Protein AF-A0A816ZRY4-F1 (afdb_monomer_lite)

Structure (mmCIF, N/CA/C/O backbone):
data_AF-A0A816ZRY4-F1
#
_entry.id   AF-A0A816ZRY4-F1
#
loop_
_atom_site.group_PDB
_atom_site.id
_atom_site.type_symbol
_atom_site.label_atom_id
_atom_site.label_alt_id
_atom_site.label_comp_id
_atom_site.label_asym_id
_atom_site.label_entity_id
_atom_site.label_seq_id
_atom_site.pdbx_PDB_ins_code
_atom_site.Cartn_x
_atom_site.Cartn_y
_atom_site.Cartn_z
_atom_site.occupancy
_atom_site.B_iso_or_equiv
_atom_site.auth_seq_id
_atom_site.auth_comp_id
_atom_site.auth_asym_id
_atom_site.auth_atom_id
_atom_site.pdbx_PDB_model_num
ATOM 1 N N . MET A 1 1 ? -6.233 13.880 -8.949 1.00 58.44 1 MET A N 1
ATOM 2 C CA . MET A 1 1 ? -5.354 12.889 -8.307 1.00 58.44 1 MET A CA 1
ATOM 3 C C . MET A 1 1 ? -6.152 11.613 -8.120 1.00 58.44 1 MET A C 1
ATOM 5 O O . MET A 1 1 ? -7.234 11.702 -7.554 1.00 58.44 1 MET A O 1
ATOM 9 N N . ASP A 1 2 ? -5.683 10.466 -8.611 1.00 75.19 2 ASP A N 1
ATOM 10 C CA . ASP A 1 2 ? -6.468 9.225 -8.542 1.00 75.19 2 ASP A CA 1
ATOM 11 C C . ASP A 1 2 ? -6.464 8.662 -7.119 1.00 75.19 2 ASP A C 1
ATOM 13 O O . ASP A 1 2 ? -5.553 7.949 -6.696 1.00 75.19 2 ASP A O 1
ATOM 17 N N . LEU A 1 3 ? -7.484 9.026 -6.346 1.00 80.38 3 LEU A N 1
ATOM 18 C CA . LEU A 1 3 ? -7.667 8.577 -4.964 1.00 80.38 3 LEU A CA 1
ATOM 19 C C . LEU A 1 3 ? -8.170 7.129 -4.888 1.00 80.38 3 LEU A C 1
ATOM 21 O O . LEU A 1 3 ? -7.909 6.442 -3.904 1.00 80.38 3 LEU A O 1
ATOM 25 N N . GLY A 1 4 ? -8.847 6.646 -5.937 1.00 87.00 4 GLY A N 1
ATOM 26 C CA . GLY A 1 4 ? -9.476 5.321 -5.958 1.00 87.00 4 GLY A CA 1
ATOM 27 C C . GLY A 1 4 ? -8.498 4.180 -5.674 1.00 87.00 4 GLY A C 1
ATOM 28 O O . GLY A 1 4 ? -8.803 3.287 -4.894 1.00 87.00 4 GLY A O 1
ATOM 29 N N . VAL A 1 5 ? -7.286 4.248 -6.228 1.00 89.50 5 VAL A N 1
ATOM 30 C CA . VAL A 1 5 ? -6.228 3.248 -6.003 1.00 89.50 5 VAL A CA 1
ATOM 31 C C . VAL A 1 5 ? -5.837 3.170 -4.521 1.00 89.50 5 VAL A C 1
ATOM 33 O O . VAL A 1 5 ? -5.714 2.077 -3.967 1.00 89.50 5 VAL A O 1
ATOM 36 N N . GLY A 1 6 ? -5.677 4.322 -3.865 1.00 92.06 6 GLY A N 1
ATOM 37 C CA . GLY A 1 6 ? -5.378 4.390 -2.436 1.00 92.06 6 GLY A CA 1
ATOM 38 C C . GLY A 1 6 ? -6.530 3.876 -1.572 1.00 92.06 6 GLY A C 1
ATOM 39 O O . GLY A 1 6 ? -6.299 3.129 -0.624 1.00 92.06 6 GLY A O 1
ATOM 40 N N . LEU A 1 7 ? -7.777 4.182 -1.943 1.00 93.50 7 LEU A N 1
ATOM 41 C CA . LEU A 1 7 ? -8.964 3.648 -1.266 1.00 93.50 7 LEU A CA 1
ATOM 42 C C . LEU A 1 7 ? -9.067 2.123 -1.400 1.00 93.50 7 LEU A C 1
ATOM 44 O O . LEU A 1 7 ? -9.386 1.453 -0.419 1.00 93.50 7 LEU A O 1
ATOM 48 N N . PHE A 1 8 ? -8.725 1.551 -2.560 1.00 94.06 8 PHE A N 1
ATOM 49 C CA . PHE A 1 8 ? -8.636 0.098 -2.707 1.00 94.06 8 PHE A CA 1
ATOM 50 C C . PHE A 1 8 ? -7.586 -0.505 -1.766 1.00 94.06 8 PHE A C 1
ATOM 52 O O . PHE A 1 8 ? -7.875 -1.503 -1.108 1.00 94.06 8 PHE A O 1
ATOM 59 N N . ALA A 1 9 ? -6.406 0.110 -1.636 1.00 95.62 9 ALA A N 1
ATOM 60 C CA . ALA A 1 9 ? -5.376 -0.342 -0.698 1.00 95.62 9 ALA A CA 1
ATOM 61 C C . ALA A 1 9 ? -5.861 -0.321 0.766 1.00 95.62 9 ALA A C 1
ATOM 63 O O . ALA A 1 9 ? -5.692 -1.311 1.482 1.00 95.62 9 ALA A O 1
ATOM 64 N N . ILE A 1 10 ? -6.533 0.760 1.184 1.00 96.00 10 ILE A N 1
ATOM 65 C CA . ILE A 1 10 ? -7.150 0.874 2.516 1.00 96.00 10 ILE A CA 1
ATOM 66 C C . ILE A 1 10 ? -8.228 -0.201 2.703 1.00 96.00 10 ILE A C 1
ATOM 68 O O . ILE A 1 10 ? -8.217 -0.905 3.710 1.00 96.00 10 ILE A O 1
ATOM 72 N N . SER A 1 11 ? -9.132 -0.378 1.735 1.00 94.38 11 SER A N 1
ATOM 73 C CA . SER A 1 11 ? -10.200 -1.386 1.813 1.00 94.38 11 SER A CA 1
ATOM 74 C C . SER A 1 11 ? -9.644 -2.810 1.926 1.00 94.38 11 SER A C 1
ATOM 76 O O . SER A 1 11 ? -10.137 -3.611 2.720 1.00 94.38 11 SER A O 1
ATOM 78 N N . HIS A 1 12 ? -8.553 -3.102 1.211 1.00 94.69 12 HIS A N 1
ATOM 79 C CA . HIS A 1 12 ? -7.860 -4.382 1.283 1.00 94.69 12 HIS A CA 1
ATOM 80 C C . HIS A 1 12 ? -7.283 -4.613 2.689 1.00 94.69 12 HIS A C 1
ATOM 82 O O . HIS A 1 12 ? -7.446 -5.696 3.249 1.00 94.69 12 HIS A O 1
ATOM 88 N N . GLY A 1 13 ? -6.679 -3.590 3.301 1.00 94.19 13 GLY A N 1
ATOM 89 C CA . GLY A 1 13 ? -6.240 -3.647 4.698 1.00 94.19 13 GLY A CA 1
ATOM 90 C C . GLY A 1 13 ? -7.395 -3.821 5.684 1.00 94.19 13 GLY A C 1
ATOM 91 O O . GLY A 1 13 ? -7.311 -4.635 6.599 1.00 94.19 13 GLY A O 1
ATOM 92 N N . MET A 1 14 ? -8.503 -3.117 5.471 1.00 93.75 14 MET A N 1
ATOM 93 C CA . MET A 1 14 ? -9.665 -3.119 6.362 1.00 93.75 14 MET A CA 1
ATOM 94 C C . MET A 1 14 ? -10.371 -4.478 6.429 1.00 93.75 14 MET A C 1
ATOM 96 O O . MET A 1 14 ? -10.794 -4.898 7.502 1.00 93.75 14 MET A O 1
ATOM 100 N N . VAL A 1 15 ? -10.467 -5.185 5.300 1.00 91.75 15 VAL A N 1
ATOM 101 C CA . VAL A 1 15 ? -11.122 -6.507 5.205 1.00 91.75 15 VAL A CA 1
ATOM 102 C C . VAL A 1 15 ? -10.136 -7.661 5.456 1.00 91.75 15 VAL A C 1
ATOM 104 O O . VAL A 1 15 ? -10.514 -8.839 5.458 1.00 91.75 15 VAL A O 1
ATOM 107 N N . SER A 1 16 ? -8.864 -7.343 5.702 1.00 91.75 16 SER A N 1
ATOM 108 C CA . SER A 1 16 ? -7.844 -8.344 5.983 1.00 91.75 16 SER A CA 1
ATOM 109 C C . SER A 1 16 ? -8.148 -9.135 7.264 1.00 91.75 16 SER A C 1
ATOM 111 O O . SER A 1 16 ? -8.739 -8.674 8.241 1.00 91.75 16 SER A O 1
ATOM 113 N N . SER A 1 17 ? -7.705 -10.378 7.267 1.00 89.38 17 SER A N 1
ATOM 114 C CA . SER A 1 17 ? -7.540 -11.247 8.438 1.00 89.38 17 SER A CA 1
ATOM 115 C C . SER A 1 17 ? -6.850 -10.566 9.624 1.00 89.38 17 SER A C 1
ATOM 117 O O . SER A 1 17 ? -7.248 -10.776 10.768 1.00 89.38 17 SER A O 1
ATOM 119 N N . GLU A 1 18 ? -5.860 -9.720 9.360 1.00 90.25 18 GLU A N 1
ATOM 120 C CA . GLU A 1 18 ? -5.080 -8.983 10.349 1.00 90.25 18 GLU A CA 1
ATOM 121 C C . GLU A 1 18 ? -5.899 -7.887 11.036 1.00 90.25 18 GLU A C 1
ATOM 123 O O . GLU A 1 18 ? -5.655 -7.579 12.210 1.00 90.25 18 GLU A O 1
ATOM 128 N N . ALA A 1 19 ? -6.885 -7.325 10.330 1.00 88.94 19 ALA A N 1
ATOM 129 C CA . ALA A 1 19 ? -7.866 -6.410 10.904 1.00 88.94 19 ALA A CA 1
ATOM 130 C C . ALA A 1 19 ? -8.835 -7.137 11.848 1.00 88.94 19 ALA A C 1
ATOM 132 O O . ALA A 1 19 ? -9.231 -6.583 12.866 1.00 88.94 19 ALA A O 1
ATOM 133 N N . ARG A 1 20 ? -9.135 -8.411 11.564 1.00 88.69 20 ARG A N 1
ATOM 134 C CA . ARG A 1 20 ? -9.935 -9.304 12.425 1.00 88.69 20 ARG A CA 1
ATOM 135 C C . ARG A 1 20 ? -9.139 -9.954 13.563 1.00 88.69 20 ARG A C 1
ATOM 137 O O . ARG A 1 20 ? -9.661 -10.838 14.235 1.00 88.69 20 ARG A O 1
ATOM 144 N N . ASN A 1 21 ? -7.862 -9.598 13.736 1.00 84.81 21 ASN A N 1
ATOM 145 C CA . ASN A 1 21 ? -6.931 -10.260 14.660 1.00 84.81 21 ASN A CA 1
ATOM 146 C C . ASN A 1 21 ? -6.855 -11.795 14.483 1.00 84.81 21 ASN A C 1
ATOM 148 O O . ASN A 1 21 ? -6.486 -12.521 15.408 1.00 84.81 21 ASN A O 1
ATOM 152 N N . LYS A 1 22 ? -7.160 -12.300 13.281 1.00 85.75 22 LYS A N 1
ATOM 153 C CA . LYS A 1 22 ? -7.062 -13.721 12.950 1.00 85.75 22 LYS A CA 1
ATOM 154 C C . LYS A 1 22 ? -5.618 -14.048 12.582 1.00 85.75 22 LYS A C 1
ATOM 156 O O . LYS A 1 22 ? -5.055 -13.448 11.668 1.00 85.75 22 LYS A O 1
ATOM 161 N N . GLN A 1 23 ? -5.026 -15.020 13.271 1.00 80.62 23 GLN A N 1
ATOM 162 C CA . GLN A 1 23 ? -3.736 -15.568 12.864 1.00 80.62 23 GLN A CA 1
ATOM 163 C C . GLN A 1 23 ? -3.924 -16.435 11.622 1.00 80.62 23 GLN A C 1
ATOM 165 O O . GLN A 1 23 ? -4.810 -17.287 11.583 1.00 80.62 23 GLN A O 1
ATOM 170 N N . ILE A 1 24 ? -3.088 -16.202 10.618 1.00 83.75 24 ILE A N 1
ATOM 171 C CA . ILE A 1 24 ? -3.122 -16.922 9.351 1.00 83.75 24 ILE A CA 1
ATOM 172 C C . ILE A 1 24 ? -1.795 -17.638 9.148 1.00 83.75 24 ILE A C 1
ATOM 174 O O . ILE A 1 24 ? -0.725 -17.080 9.418 1.00 83.75 24 ILE A O 1
ATOM 178 N N . ASN A 1 25 ? -1.859 -18.836 8.578 1.00 84.94 25 ASN A N 1
ATOM 179 C CA . ASN A 1 25 ? -0.677 -19.537 8.107 1.00 84.94 25 ASN A CA 1
ATOM 180 C C . ASN A 1 25 ? -0.146 -18.943 6.795 1.00 84.94 25 ASN A C 1
ATOM 182 O O . ASN A 1 25 ? -0.879 -18.360 5.998 1.00 84.94 25 ASN A O 1
ATOM 186 N N . VAL A 1 26 ? 1.139 -19.181 6.518 1.00 83.50 26 VAL A N 1
ATOM 187 C CA . VAL A 1 26 ? 1.800 -18.730 5.276 1.00 83.50 26 VAL A CA 1
ATOM 188 C C . VAL A 1 26 ? 1.108 -19.290 4.026 1.00 83.50 26 VAL A C 1
ATOM 190 O O . VAL A 1 26 ? 1.021 -18.605 3.012 1.00 83.50 26 VAL A O 1
ATOM 193 N N . LYS A 1 27 ? 0.565 -20.514 4.103 1.00 85.50 27 LYS A N 1
ATOM 194 C CA . LYS A 1 27 ? -0.186 -21.139 3.001 1.00 85.50 27 LYS A CA 1
ATOM 195 C C . LYS A 1 27 ? -1.471 -20.379 2.669 1.00 85.50 27 LYS A C 1
ATOM 197 O O . LYS A 1 27 ? -1.738 -20.124 1.503 1.00 85.50 27 LYS A O 1
ATOM 202 N N . GLU A 1 28 ? -2.241 -20.005 3.683 1.00 85.25 28 GLU A N 1
ATOM 203 C CA . GLU A 1 28 ? -3.478 -19.233 3.515 1.00 85.25 28 GLU A CA 1
ATOM 204 C C . GLU A 1 28 ? -3.176 -17.832 2.974 1.00 85.25 28 GLU A C 1
ATOM 206 O O . GLU A 1 28 ? -3.799 -17.403 2.010 1.00 85.25 28 GLU A O 1
ATOM 211 N N . LEU A 1 29 ? -2.140 -17.169 3.497 1.00 86.38 29 LEU A N 1
ATOM 212 C CA . LEU A 1 29 ? -1.663 -15.890 2.965 1.00 86.38 29 LEU A CA 1
ATOM 213 C C . LEU A 1 29 ? -1.273 -15.990 1.482 1.00 86.38 29 LEU A C 1
ATOM 215 O O . LEU A 1 29 ? -1.569 -15.090 0.695 1.00 86.38 29 LEU A O 1
ATOM 219 N N . PHE A 1 30 ? -0.606 -17.076 1.088 1.00 86.88 30 PHE A N 1
ATOM 220 C CA . PHE A 1 30 ? -0.257 -17.310 -0.309 1.00 86.88 30 PHE A CA 1
ATOM 221 C C . PHE A 1 30 ? -1.507 -17.507 -1.172 1.00 86.88 30 PHE A C 1
ATOM 223 O O . PHE A 1 30 ? -1.622 -16.870 -2.213 1.00 86.88 30 PHE A O 1
ATOM 230 N N . LEU A 1 31 ? -2.472 -18.314 -0.720 1.00 86.44 31 LEU A N 1
ATOM 231 C CA . LEU A 1 31 ? -3.740 -18.538 -1.423 1.00 86.44 31 LEU A CA 1
ATOM 232 C C . LEU A 1 31 ? -4.569 -17.255 -1.571 1.00 86.44 31 LEU A C 1
ATOM 234 O O . LEU A 1 31 ? -5.151 -17.023 -2.625 1.00 86.44 31 LEU A O 1
ATOM 238 N N . GLU A 1 32 ? -4.593 -16.385 -0.562 1.00 83.69 32 GLU A N 1
ATOM 239 C CA . GLU A 1 32 ? -5.294 -15.100 -0.655 1.00 83.69 32 GLU A CA 1
ATOM 240 C C . GLU A 1 32 ? -4.642 -14.148 -1.672 1.00 83.69 32 GLU A C 1
ATOM 242 O O . GLU A 1 32 ? -5.328 -13.341 -2.297 1.00 83.69 32 GLU A O 1
ATOM 247 N N . ASN A 1 33 ? -3.323 -14.238 -1.858 1.00 89.19 33 ASN A N 1
ATOM 248 C CA . ASN A 1 33 ? -2.574 -13.374 -2.774 1.00 89.19 33 ASN A CA 1
ATOM 249 C C . ASN A 1 33 ? -2.388 -13.974 -4.177 1.00 89.19 33 ASN A C 1
ATOM 251 O O . ASN A 1 33 ? -2.122 -13.229 -5.123 1.00 89.19 33 ASN A O 1
ATOM 255 N N . ILE A 1 34 ? -2.552 -15.292 -4.347 1.00 90.69 34 ILE A N 1
ATOM 256 C CA . ILE A 1 34 ? -2.297 -15.972 -5.625 1.00 90.69 34 ILE A CA 1
ATOM 257 C C . ILE A 1 34 ? -3.230 -15.471 -6.726 1.00 90.69 34 ILE A C 1
ATOM 259 O O . ILE A 1 34 ? -2.797 -15.293 -7.860 1.00 90.69 34 ILE A O 1
ATOM 263 N N . ILE A 1 35 ? -4.488 -15.166 -6.389 1.00 90.25 35 ILE A N 1
ATOM 264 C CA . ILE A 1 35 ? -5.474 -14.648 -7.344 1.00 90.25 35 ILE A CA 1
ATOM 265 C C . ILE A 1 35 ? -5.023 -13.280 -7.867 1.00 90.25 35 ILE A C 1
ATOM 267 O O . ILE A 1 35 ? -5.015 -13.057 -9.076 1.00 90.25 35 ILE A O 1
ATOM 271 N N . LEU A 1 36 ? -4.578 -12.383 -6.979 1.00 90.25 36 LEU A N 1
ATOM 272 C CA . LEU A 1 36 ? -4.054 -11.068 -7.364 1.00 90.25 36 LEU A CA 1
ATOM 273 C C . LEU A 1 36 ? -2.787 -11.192 -8.211 1.00 90.25 36 LEU A C 1
ATOM 275 O O . LEU A 1 36 ? -2.622 -10.468 -9.191 1.00 90.25 36 LEU A O 1
ATOM 279 N N . PHE A 1 37 ? -1.910 -12.131 -7.859 1.00 91.81 37 PHE A N 1
ATOM 280 C CA . PHE A 1 37 ? -0.701 -12.402 -8.623 1.00 91.81 37 PHE A CA 1
ATOM 281 C C . PHE A 1 37 ? -1.040 -12.877 -10.042 1.00 91.81 37 PHE A C 1
ATOM 283 O O . PHE A 1 37 ? -0.577 -12.279 -11.011 1.00 91.81 37 PHE A O 1
ATOM 290 N N . ILE A 1 38 ? -1.920 -13.874 -10.179 1.00 92.81 38 ILE A N 1
ATOM 291 C CA . ILE A 1 38 ? -2.380 -14.401 -11.472 1.00 92.81 38 ILE A CA 1
ATOM 292 C C . ILE A 1 38 ? -3.037 -13.298 -12.310 1.00 92.81 38 ILE A C 1
ATOM 294 O O . ILE A 1 38 ? -2.683 -13.135 -13.476 1.00 92.81 38 ILE A O 1
ATOM 298 N N . LEU A 1 39 ? -3.932 -12.495 -11.725 1.00 92.00 39 LEU A N 1
ATOM 299 C CA . LEU A 1 39 ? -4.554 -11.356 -12.412 1.00 92.00 39 LEU A CA 1
ATOM 300 C C . LEU A 1 39 ? -3.512 -10.342 -12.904 1.00 92.00 39 LEU A C 1
ATOM 302 O O . LEU A 1 39 ? -3.631 -9.822 -14.015 1.00 92.00 39 LEU A O 1
ATOM 306 N N . GLY A 1 40 ? -2.461 -10.102 -12.115 1.00 90.88 40 GLY A N 1
ATOM 307 C CA . GLY A 1 40 ? -1.326 -9.272 -12.507 1.00 90.88 40 GLY A CA 1
ATOM 308 C C . GLY A 1 40 ? -0.611 -9.796 -13.755 1.00 90.88 40 GLY A C 1
ATOM 309 O O . GLY A 1 40 ? -0.341 -9.013 -14.667 1.00 90.88 40 GLY A O 1
ATOM 310 N N . PHE A 1 41 ? -0.355 -11.104 -13.836 1.00 92.00 41 PHE A N 1
ATOM 311 C CA . PHE A 1 41 ? 0.275 -11.724 -15.009 1.00 92.00 41 PHE A CA 1
ATOM 312 C C . PHE A 1 41 ? -0.642 -11.760 -16.226 1.00 92.00 41 PHE A C 1
ATOM 314 O O . PHE A 1 41 ? -0.196 -11.436 -17.326 1.00 92.00 41 PHE A O 1
ATOM 321 N N . ILE A 1 42 ? -1.920 -12.099 -16.040 1.00 93.00 42 ILE A N 1
ATOM 322 C CA . ILE A 1 42 ? -2.911 -12.089 -17.123 1.00 93.00 42 ILE A CA 1
ATOM 323 C C . ILE A 1 42 ? -2.978 -10.695 -17.741 1.00 93.00 42 ILE A C 1
ATOM 325 O O . ILE A 1 42 ? -2.868 -10.570 -18.958 1.00 93.00 42 ILE A O 1
ATOM 329 N N . ARG A 1 43 ? -3.075 -9.641 -16.918 1.00 90.75 43 ARG A N 1
ATOM 330 C CA . ARG A 1 43 ? -3.076 -8.258 -17.408 1.00 90.75 43 ARG A CA 1
ATOM 331 C C . ARG A 1 43 ? -1.835 -7.958 -18.251 1.00 90.75 43 ARG A C 1
ATOM 333 O O . ARG A 1 43 ? -1.978 -7.418 -19.341 1.00 90.75 43 ARG A O 1
ATOM 340 N N . LEU A 1 44 ? -0.644 -8.326 -17.771 1.00 88.75 44 LEU A N 1
ATOM 341 C CA . LEU A 1 44 ? 0.614 -8.098 -18.492 1.00 88.75 44 LEU A CA 1
ATOM 342 C C . LEU A 1 44 ? 0.598 -8.786 -19.866 1.00 88.75 44 LEU A C 1
ATOM 344 O O . LEU A 1 44 ? 0.906 -8.156 -20.877 1.00 88.75 44 LEU A O 1
ATOM 348 N N . ILE A 1 45 ? 0.200 -10.061 -19.914 1.00 90.38 45 ILE A N 1
ATOM 349 C CA . ILE A 1 45 ? 0.138 -10.842 -21.157 1.00 90.38 45 ILE A CA 1
ATOM 350 C C . ILE A 1 45 ? -0.863 -10.224 -22.133 1.00 90.38 45 ILE A C 1
ATOM 352 O O . ILE A 1 45 ? -0.519 -10.002 -23.289 1.00 90.38 45 ILE A O 1
ATOM 356 N N . VAL A 1 46 ? -2.077 -9.920 -21.669 1.00 89.88 46 VAL A N 1
ATOM 357 C CA . VAL A 1 46 ? -3.164 -9.377 -22.495 1.00 89.88 46 VAL A CA 1
ATOM 358 C C . VAL A 1 46 ? -2.768 -8.034 -23.097 1.00 89.88 46 VAL A C 1
ATOM 360 O O . VAL A 1 46 ? -2.858 -7.854 -24.307 1.00 89.88 46 VAL A O 1
ATOM 363 N N . VAL A 1 47 ? -2.265 -7.106 -22.284 1.00 87.06 47 VAL A N 1
ATOM 364 C CA . VAL A 1 47 ? -1.830 -5.787 -22.762 1.00 87.06 47 VAL A CA 1
ATOM 365 C C . VAL A 1 47 ? -0.742 -5.922 -23.820 1.00 87.06 47 VAL A C 1
ATOM 367 O O . VAL A 1 47 ? -0.806 -5.271 -24.863 1.00 87.06 47 VAL A O 1
ATOM 370 N N . LYS A 1 48 ? 0.247 -6.785 -23.562 1.00 86.25 48 LYS A N 1
ATOM 371 C CA . LYS A 1 48 ? 1.358 -6.999 -24.486 1.00 86.25 48 LYS A CA 1
ATOM 372 C C . LYS A 1 48 ? 0.895 -7.665 -25.780 1.00 86.25 48 LYS A C 1
ATOM 374 O O . LYS A 1 48 ? 1.391 -7.317 -26.844 1.00 86.25 48 LYS A O 1
ATOM 379 N N . TYR A 1 49 ? -0.064 -8.583 -25.692 1.00 89.38 49 TYR A N 1
ATOM 380 C CA . TYR A 1 49 ? -0.658 -9.252 -26.844 1.00 89.38 49 TYR A CA 1
ATOM 381 C C . TYR A 1 49 ? -1.432 -8.271 -27.733 1.00 89.38 49 TYR A C 1
ATOM 383 O O . TYR A 1 49 ? -1.221 -8.237 -28.941 1.00 89.38 49 TYR A O 1
ATOM 391 N N . PHE A 1 50 ? -2.266 -7.415 -27.137 1.00 89.00 50 PHE A N 1
ATOM 392 C CA . PHE A 1 50 ? -3.044 -6.410 -27.867 1.00 89.00 50 PHE A CA 1
ATOM 393 C C . PHE A 1 50 ? -2.251 -5.147 -28.234 1.00 89.00 50 PHE A C 1
ATOM 395 O O . PHE A 1 50 ? -2.813 -4.242 -28.843 1.00 89.00 50 PHE A O 1
ATOM 402 N N . SER A 1 51 ? -0.961 -5.070 -27.879 1.00 82.44 51 SER A N 1
ATOM 403 C CA . SER A 1 51 ? -0.107 -3.887 -28.085 1.00 82.44 51 SER A CA 1
ATOM 404 C C . SER A 1 51 ? -0.762 -2.584 -27.603 1.00 82.44 51 SER A C 1
ATOM 406 O O . SER A 1 51 ? -0.626 -1.531 -28.226 1.00 82.44 51 SER A O 1
ATOM 408 N N . TYR A 1 52 ? -1.505 -2.664 -26.495 1.00 81.69 52 TYR A N 1
ATOM 409 C CA . TYR A 1 52 ? -2.210 -1.514 -25.943 1.00 81.69 52 TYR A CA 1
ATOM 410 C C . TYR A 1 52 ? -1.205 -0.523 -25.345 1.00 81.69 52 TYR A C 1
ATOM 412 O O . TYR A 1 52 ? -0.280 -0.919 -24.631 1.00 81.69 52 TYR A O 1
ATOM 420 N N . VAL A 1 53 ? -1.382 0.770 -25.627 1.00 73.88 53 VAL A N 1
ATOM 421 C CA . VAL A 1 53 ? -0.502 1.823 -25.103 1.00 73.88 53 VAL A CA 1
ATOM 422 C C . VAL A 1 53 ? -0.801 2.024 -23.619 1.00 73.88 53 VAL A C 1
ATOM 424 O O . VAL A 1 53 ? -1.769 2.685 -23.248 1.00 73.88 53 VAL A O 1
ATOM 427 N N . GLU A 1 54 ? 0.030 1.447 -22.755 1.00 75.75 54 GLU A N 1
ATOM 428 C CA . GLU A 1 54 ? -0.047 1.689 -21.315 1.00 75.75 54 GLU A CA 1
ATOM 429 C C . GLU A 1 54 ? 0.738 2.934 -20.897 1.00 75.75 54 GLU A C 1
ATOM 431 O O . GLU A 1 54 ? 1.842 3.215 -21.375 1.00 75.75 54 GLU A O 1
ATOM 436 N N . HIS A 1 55 ? 0.189 3.659 -19.923 1.00 77.19 55 HIS A N 1
ATOM 437 C CA . HIS A 1 55 ? 0.895 4.738 -19.248 1.00 77.19 55 HIS A CA 1
ATOM 438 C C . HIS A 1 55 ? 1.961 4.164 -18.306 1.00 77.19 55 HIS A C 1
ATOM 440 O O . HIS A 1 55 ? 1.752 3.985 -17.107 1.00 77.19 55 HIS A O 1
ATOM 446 N N . VAL A 1 56 ? 3.151 3.916 -18.858 1.00 80.12 56 VAL A N 1
ATOM 447 C CA . VAL A 1 56 ? 4.337 3.416 -18.133 1.00 80.12 56 VAL A CA 1
ATOM 448 C C . VAL A 1 56 ? 4.712 4.312 -16.938 1.00 80.12 56 VAL A C 1
ATOM 450 O O . VAL A 1 56 ? 5.340 3.871 -15.981 1.00 80.12 56 VAL A O 1
ATOM 453 N N . SER A 1 57 ? 4.306 5.583 -16.965 1.00 77.38 57 SER A N 1
ATOM 454 C CA . SER A 1 57 ? 4.501 6.552 -15.884 1.00 77.38 57 SER A CA 1
ATOM 455 C C . SER A 1 57 ? 3.690 6.266 -14.613 1.00 77.38 57 SER A C 1
ATOM 457 O O . SER A 1 57 ? 3.951 6.921 -13.603 1.00 77.38 57 SER A O 1
ATOM 459 N N . GLU A 1 58 ? 2.734 5.332 -14.641 1.00 82.19 58 GLU A N 1
ATOM 460 C CA . GLU A 1 58 ? 1.938 4.968 -13.465 1.00 82.19 58 GLU A CA 1
ATOM 461 C C . GLU A 1 58 ? 2.613 3.921 -12.577 1.00 82.19 58 GLU A C 1
ATOM 463 O O . GLU A 1 58 ? 2.746 4.134 -11.374 1.00 82.19 58 GLU A O 1
ATOM 468 N N . TYR A 1 59 ? 3.026 2.794 -13.158 1.00 84.19 59 TYR A N 1
ATOM 469 C CA . TYR A 1 59 ? 3.598 1.660 -12.420 1.00 84.19 59 TYR A CA 1
ATOM 470 C C . TYR A 1 59 ? 4.902 1.144 -13.027 1.00 84.19 59 TYR A C 1
ATOM 472 O O . TYR A 1 59 ? 5.765 0.655 -12.299 1.00 84.19 59 TYR A O 1
ATOM 480 N N . GLY A 1 60 ? 5.062 1.253 -14.342 1.00 87.19 60 GLY A N 1
ATOM 481 C CA . GLY A 1 60 ? 6.194 0.696 -15.062 1.00 87.19 60 GLY A CA 1
ATOM 482 C C . GLY A 1 60 ? 5.773 -0.077 -16.299 1.00 87.19 60 GLY A C 1
ATOM 483 O O . GLY A 1 60 ? 4.630 0.002 -16.735 1.00 87.19 60 GLY A O 1
ATOM 484 N N . ILE A 1 61 ? 6.726 -0.811 -16.869 1.00 86.69 61 ILE A N 1
ATOM 485 C CA . ILE A 1 61 ? 6.527 -1.605 -18.092 1.00 86.69 61 ILE A CA 1
ATOM 486 C C . ILE A 1 61 ? 5.911 -2.975 -17.774 1.00 86.69 61 ILE A C 1
ATOM 488 O O . ILE A 1 61 ? 5.097 -3.493 -18.531 1.00 86.69 61 ILE A O 1
ATOM 492 N N . HIS A 1 62 ? 6.340 -3.600 -16.679 1.00 89.56 62 HIS A N 1
ATOM 493 C CA . HIS A 1 62 ? 5.925 -4.951 -16.285 1.00 89.56 62 HIS A CA 1
ATOM 494 C C . HIS A 1 62 ? 5.109 -4.957 -14.992 1.00 89.56 62 HIS A C 1
ATOM 496 O O . HIS A 1 62 ? 4.458 -5.947 -14.667 1.00 89.56 62 HIS A O 1
ATOM 502 N N . TRP A 1 63 ? 5.158 -3.864 -14.237 1.00 91.00 63 TRP A N 1
ATOM 503 C CA . TRP A 1 63 ? 4.445 -3.719 -12.983 1.00 91.00 63 TRP A CA 1
ATOM 504 C C . TRP A 1 63 ? 3.051 -3.146 -13.199 1.00 91.00 63 TRP A C 1
ATOM 506 O O . TRP A 1 63 ? 2.844 -2.275 -14.037 1.00 91.00 63 TRP A O 1
ATOM 516 N N . ASN A 1 64 ? 2.091 -3.596 -12.399 1.00 92.19 64 ASN A N 1
ATOM 517 C CA . ASN A 1 64 ? 0.730 -3.081 -12.436 1.00 92.19 64 ASN A CA 1
ATOM 518 C C . ASN A 1 64 ? 0.113 -3.036 -11.037 1.00 92.19 64 ASN A C 1
ATOM 520 O O . ASN A 1 64 ? 0.691 -3.502 -10.055 1.00 92.19 64 ASN A O 1
ATOM 524 N N . PHE A 1 65 ? -1.098 -2.489 -10.968 1.00 90.69 65 PHE A N 1
ATOM 525 C CA . PHE A 1 65 ? -1.832 -2.320 -9.722 1.00 90.69 65 PHE A CA 1
ATOM 526 C C . PHE A 1 65 ? -2.065 -3.627 -8.942 1.00 90.69 65 PHE A C 1
ATOM 528 O O . PHE A 1 65 ? -1.941 -3.629 -7.719 1.00 90.69 65 PHE A O 1
ATOM 535 N N . PHE A 1 66 ? -2.359 -4.745 -9.615 1.00 93.19 66 PHE A N 1
ATOM 536 C CA . PHE A 1 66 ? -2.599 -6.025 -8.936 1.00 93.19 66 PHE A CA 1
ATOM 537 C C . PHE A 1 66 ? -1.332 -6.550 -8.257 1.00 93.19 66 PHE A C 1
ATOM 539 O O . PHE A 1 66 ? -1.391 -7.021 -7.119 1.00 93.19 66 PHE A O 1
ATOM 546 N N . LEU A 1 67 ? -0.176 -6.401 -8.916 1.00 93.06 67 LEU A N 1
ATOM 547 C CA . LEU A 1 67 ? 1.119 -6.710 -8.312 1.00 93.06 67 LEU A CA 1
ATOM 548 C C . LEU A 1 67 ? 1.390 -5.799 -7.111 1.00 93.06 67 LEU A C 1
ATOM 550 O O . LEU A 1 67 ? 1.755 -6.303 -6.052 1.00 93.06 67 LEU A O 1
ATOM 554 N N . THR A 1 68 ? 1.124 -4.492 -7.219 1.00 94.44 68 THR A N 1
ATOM 555 C CA . THR A 1 68 ? 1.231 -3.570 -6.075 1.00 94.44 68 THR A CA 1
ATOM 556 C C . THR A 1 68 ? 0.393 -4.043 -4.886 1.00 94.44 68 THR A C 1
ATOM 558 O O . THR A 1 68 ? 0.925 -4.126 -3.784 1.00 94.44 68 THR A O 1
ATOM 561 N N . LEU A 1 69 ? -0.878 -4.414 -5.091 1.00 93.38 69 LEU A N 1
ATOM 562 C CA . LEU A 1 69 ? -1.742 -4.916 -4.014 1.00 93.38 69 LEU A CA 1
ATOM 563 C C . LEU A 1 69 ? -1.210 -6.205 -3.374 1.00 93.38 69 LEU A C 1
ATOM 565 O O . LEU A 1 69 ? -1.259 -6.344 -2.152 1.00 93.38 69 LEU A O 1
ATOM 569 N N . CYS A 1 70 ? -0.703 -7.129 -4.192 1.00 94.06 70 CYS A N 1
ATOM 570 C CA . CYS A 1 70 ? -0.125 -8.388 -3.730 1.00 94.06 70 CYS A CA 1
ATOM 571 C C . CYS A 1 70 ? 1.101 -8.137 -2.836 1.00 94.06 70 CYS A C 1
ATOM 573 O O . CYS A 1 70 ? 1.120 -8.533 -1.670 1.00 94.06 70 CYS A O 1
ATOM 575 N N . PHE A 1 71 ? 2.099 -7.405 -3.339 1.00 94.69 71 PHE A N 1
ATOM 576 C CA . PHE A 1 71 ? 3.328 -7.135 -2.588 1.00 94.69 71 PHE A CA 1
ATOM 577 C C . PHE A 1 71 ? 3.086 -6.273 -1.350 1.00 94.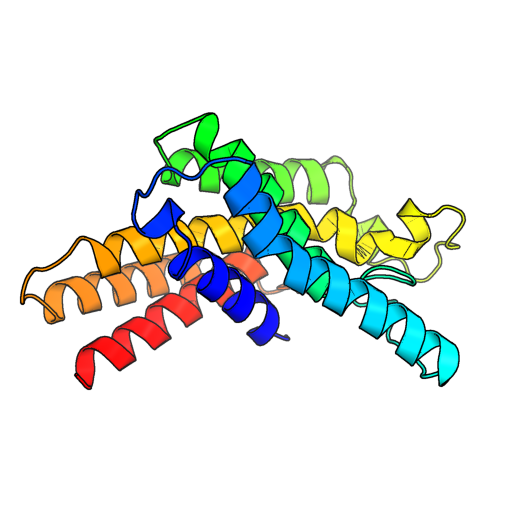69 71 PHE A C 1
ATOM 579 O O . PHE A 1 71 ? 3.661 -6.539 -0.298 1.00 94.69 71 PHE A O 1
ATOM 586 N N . MET A 1 72 ? 2.192 -5.290 -1.442 1.00 95.31 72 MET A N 1
ATOM 587 C CA . MET A 1 72 ? 1.775 -4.468 -0.310 1.00 95.31 72 MET A CA 1
ATOM 588 C C . MET A 1 72 ? 1.245 -5.322 0.851 1.00 95.31 72 MET A C 1
ATOM 590 O O . MET A 1 72 ? 1.693 -5.146 1.984 1.00 95.31 72 MET A O 1
ATOM 594 N N . LYS A 1 73 ? 0.338 -6.273 0.583 1.00 94.06 73 LYS A N 1
ATOM 595 C CA . LYS A 1 73 ? -0.200 -7.169 1.617 1.00 94.06 73 LYS A CA 1
ATOM 596 C C . LYS A 1 73 ? 0.869 -8.100 2.186 1.00 94.06 73 LYS A C 1
ATOM 598 O O . LYS A 1 73 ? 0.939 -8.259 3.403 1.00 94.06 73 LYS A O 1
ATOM 603 N N . LEU A 1 74 ? 1.722 -8.682 1.337 1.00 93.81 74 LEU A N 1
ATOM 604 C CA . LEU A 1 74 ? 2.825 -9.544 1.782 1.00 93.81 74 LEU A CA 1
ATOM 605 C C . LEU A 1 74 ? 3.769 -8.802 2.741 1.00 93.81 74 LEU A C 1
ATOM 607 O O . LEU A 1 74 ? 4.068 -9.302 3.826 1.00 93.81 74 LEU A O 1
ATOM 611 N N . ILE A 1 75 ? 4.197 -7.591 2.371 1.00 94.75 75 ILE A N 1
ATOM 612 C CA . ILE A 1 75 ? 5.073 -6.757 3.202 1.00 94.75 75 ILE A CA 1
ATOM 613 C C . ILE A 1 75 ? 4.350 -6.343 4.488 1.00 94.75 75 ILE A C 1
ATOM 615 O O . ILE A 1 75 ? 4.912 -6.481 5.574 1.00 94.75 75 ILE A O 1
ATOM 619 N N . GLY A 1 76 ? 3.095 -5.894 4.390 1.00 94.19 76 GLY A N 1
ATOM 620 C CA . GLY A 1 76 ? 2.282 -5.509 5.544 1.00 94.19 76 GLY A CA 1
ATOM 621 C C . GLY A 1 76 ? 2.135 -6.639 6.566 1.00 94.19 76 GLY A C 1
ATOM 622 O O . GLY A 1 76 ? 2.341 -6.417 7.758 1.00 94.19 76 GLY A O 1
ATOM 623 N N . HIS A 1 77 ? 1.866 -7.865 6.112 1.00 92.81 77 HIS A N 1
ATOM 624 C CA . HIS A 1 77 ? 1.800 -9.043 6.978 1.00 92.81 77 HIS A CA 1
ATOM 625 C C . HIS A 1 77 ? 3.131 -9.325 7.687 1.00 92.81 77 HIS A C 1
ATOM 627 O O . HIS A 1 77 ? 3.152 -9.591 8.890 1.00 92.81 77 HIS A O 1
ATOM 633 N N . CYS A 1 78 ? 4.254 -9.249 6.964 1.00 92.69 78 CYS A N 1
ATOM 634 C CA . CYS A 1 78 ? 5.583 -9.420 7.551 1.00 92.69 78 CYS A CA 1
ATOM 635 C C . CYS A 1 78 ? 5.872 -8.360 8.622 1.00 92.69 78 CYS A C 1
ATOM 637 O O . CYS A 1 78 ? 6.336 -8.701 9.707 1.00 92.69 78 CYS A O 1
ATOM 639 N N . LEU A 1 79 ? 5.544 -7.095 8.355 1.00 93.62 79 LEU A N 1
ATOM 640 C CA . LEU A 1 79 ? 5.746 -5.994 9.297 1.00 93.62 79 LEU A CA 1
ATOM 641 C C . LEU A 1 79 ? 4.892 -6.143 10.566 1.00 93.62 79 LEU A C 1
ATOM 643 O O . LEU A 1 79 ? 5.384 -5.917 11.670 1.00 93.62 79 LEU A O 1
ATOM 647 N N . LEU A 1 80 ? 3.643 -6.595 10.434 1.00 92.19 80 LEU A N 1
ATOM 648 C CA . LEU A 1 80 ? 2.739 -6.830 11.568 1.00 92.19 80 LEU A CA 1
ATOM 649 C C . LEU A 1 80 ? 3.181 -7.983 12.485 1.00 92.19 80 LEU A C 1
ATOM 651 O O . LEU A 1 80 ? 2.713 -8.068 13.621 1.00 92.19 80 LEU A O 1
ATOM 655 N N . LYS A 1 81 ? 4.091 -8.858 12.035 1.00 90.31 81 LYS A N 1
ATOM 656 C CA . LYS A 1 81 ? 4.732 -9.862 12.902 1.00 90.31 81 LYS A CA 1
ATOM 657 C C . LYS A 1 81 ? 5.832 -9.275 13.783 1.00 90.31 81 LYS A C 1
ATOM 659 O O . LYS A 1 81 ? 6.118 -9.848 14.829 1.00 90.31 81 LYS A O 1
ATOM 664 N N . ILE A 1 82 ? 6.439 -8.159 13.376 1.00 90.19 82 ILE A N 1
ATOM 665 C CA . ILE A 1 82 ? 7.547 -7.532 14.108 1.00 90.19 82 ILE A CA 1
ATOM 666 C C . ILE A 1 82 ? 7.019 -6.839 15.365 1.00 90.19 82 ILE A C 1
ATOM 668 O O . ILE A 1 82 ? 7.586 -7.000 16.444 1.00 90.19 82 ILE A O 1
ATOM 672 N N . THR A 1 83 ? 5.925 -6.079 15.251 1.00 88.94 83 THR A N 1
ATOM 673 C CA . THR A 1 83 ? 5.360 -5.332 16.380 1.00 88.94 83 THR A CA 1
ATOM 674 C C . THR A 1 83 ? 3.838 -5.438 16.435 1.00 88.94 83 THR A C 1
ATOM 676 O O . THR A 1 83 ? 3.141 -5.403 15.424 1.00 88.94 83 THR A O 1
ATOM 679 N N . LYS A 1 84 ? 3.296 -5.518 17.658 1.00 83.94 84 LYS A N 1
ATOM 680 C CA . LYS A 1 84 ? 1.842 -5.448 17.891 1.00 83.94 84 LYS A CA 1
ATOM 681 C C . LYS A 1 84 ? 1.314 -4.008 17.883 1.00 83.94 84 LYS A C 1
ATOM 683 O O . LYS A 1 84 ? 0.120 -3.798 17.672 1.00 83.94 84 LYS A O 1
ATOM 688 N N . ASN A 1 85 ? 2.186 -3.023 18.118 1.00 91.00 85 ASN A N 1
ATOM 689 C CA . ASN A 1 85 ? 1.819 -1.610 18.154 1.00 91.00 85 ASN A CA 1
ATOM 690 C C . ASN A 1 85 ? 1.712 -1.044 16.730 1.00 91.00 85 ASN A C 1
ATOM 692 O O . ASN A 1 85 ? 2.660 -0.491 16.170 1.00 91.00 85 ASN A O 1
ATOM 696 N N . LEU A 1 86 ? 0.517 -1.182 16.165 1.00 91.50 86 LEU A N 1
ATOM 697 C CA . LEU A 1 86 ? 0.225 -0.844 14.779 1.00 91.50 86 LEU A CA 1
ATOM 698 C C . LEU A 1 86 ? 0.391 0.654 14.464 1.00 91.50 86 LEU A C 1
ATOM 700 O O . LEU A 1 86 ? 0.867 0.991 13.385 1.00 91.50 86 LEU A O 1
ATOM 704 N N . ILE A 1 87 ? 0.083 1.552 15.407 1.00 90.94 87 ILE A N 1
ATOM 705 C CA . ILE A 1 87 ? 0.258 3.003 15.212 1.00 90.94 87 ILE A CA 1
ATOM 706 C C . ILE A 1 87 ? 1.745 3.333 15.063 1.00 90.94 87 ILE A C 1
ATOM 708 O O . ILE A 1 87 ? 2.134 4.020 14.121 1.00 90.94 87 ILE A O 1
ATOM 712 N N . SER A 1 88 ? 2.584 2.794 15.957 1.00 92.31 88 SER A N 1
ATOM 713 C CA . SER A 1 88 ? 4.035 3.000 15.880 1.00 92.31 88 SER A CA 1
ATOM 714 C C . SER A 1 88 ? 4.608 2.491 14.556 1.00 92.31 88 SER A C 1
ATOM 716 O O . SER A 1 88 ? 5.427 3.167 13.938 1.00 92.31 88 SER A O 1
ATOM 718 N N . LEU A 1 89 ? 4.109 1.349 14.071 1.00 94.25 89 LEU A N 1
ATOM 719 C CA . LEU A 1 89 ? 4.514 0.774 12.797 1.00 94.25 89 LEU A CA 1
ATOM 720 C C . LEU A 1 89 ? 4.137 1.678 11.614 1.00 94.25 89 LEU A C 1
ATOM 722 O O . LEU A 1 89 ? 4.997 1.949 10.783 1.00 94.25 89 LEU A O 1
ATOM 726 N N . ILE A 1 90 ? 2.900 2.189 11.555 1.00 94.50 90 ILE A N 1
ATOM 727 C CA . ILE A 1 90 ? 2.473 3.129 10.500 1.00 94.50 90 ILE A CA 1
ATOM 728 C C . ILE A 1 90 ? 3.395 4.349 10.469 1.00 94.50 90 ILE A C 1
ATOM 730 O O . ILE A 1 90 ? 3.871 4.730 9.402 1.00 94.50 90 ILE A O 1
ATOM 734 N N . VAL A 1 91 ? 3.666 4.947 11.633 1.00 92.88 91 VAL A N 1
ATOM 735 C CA . VAL A 1 91 ? 4.513 6.142 11.735 1.00 92.88 91 VAL A CA 1
ATOM 736 C C . VAL A 1 91 ? 5.930 5.846 11.246 1.00 92.88 91 VAL A C 1
ATOM 738 O O . VAL A 1 91 ? 6.458 6.602 10.436 1.00 92.88 91 VAL A O 1
ATOM 741 N N . VAL A 1 92 ? 6.530 4.731 11.671 1.00 94.94 92 VAL A N 1
ATOM 742 C CA . VAL A 1 92 ? 7.885 4.342 11.248 1.00 94.94 92 VAL A CA 1
ATOM 743 C C . VAL A 1 92 ? 7.956 4.101 9.741 1.00 94.94 92 VAL A C 1
ATOM 745 O O . VAL A 1 92 ? 8.859 4.624 9.091 1.00 94.94 92 VAL A O 1
ATOM 748 N N . VAL A 1 93 ? 7.004 3.359 9.163 1.00 95.56 93 VAL A N 1
ATOM 749 C CA . VAL A 1 93 ? 7.004 3.074 7.717 1.00 95.56 93 VAL A CA 1
ATOM 750 C C . VAL A 1 93 ? 6.761 4.357 6.915 1.00 95.56 93 VAL A C 1
ATOM 752 O O . VAL A 1 93 ? 7.433 4.576 5.908 1.00 95.56 93 VAL A O 1
ATOM 755 N N . MET A 1 94 ? 5.883 5.254 7.382 1.00 94.44 94 MET A N 1
ATOM 756 C CA . MET A 1 94 ? 5.666 6.555 6.740 1.00 94.44 94 MET A CA 1
ATOM 757 C C . MET A 1 94 ? 6.896 7.457 6.808 1.00 94.44 94 MET A C 1
ATOM 759 O O . MET A 1 94 ? 7.240 8.075 5.803 1.00 94.44 94 MET A O 1
ATOM 763 N N . ILE A 1 95 ? 7.571 7.531 7.959 1.00 94.12 95 ILE A N 1
ATOM 764 C CA . ILE A 1 95 ? 8.799 8.323 8.106 1.00 94.12 95 ILE A CA 1
ATOM 765 C C . ILE A 1 95 ? 9.893 7.765 7.197 1.00 94.12 95 ILE A C 1
ATOM 767 O O . ILE A 1 95 ? 10.562 8.528 6.500 1.00 94.12 95 ILE A O 1
ATOM 771 N N . PHE A 1 96 ? 10.049 6.441 7.169 1.00 94.81 96 PHE A N 1
ATOM 772 C CA . PHE A 1 96 ? 11.010 5.780 6.298 1.00 94.81 96 PHE A CA 1
ATOM 773 C C . PHE A 1 96 ? 10.726 6.077 4.821 1.00 94.81 96 PHE A C 1
ATOM 775 O O . PHE A 1 96 ? 11.627 6.481 4.090 1.00 94.81 96 PHE A O 1
ATOM 782 N N . HIS A 1 97 ? 9.476 5.947 4.377 1.00 95.31 97 HIS A N 1
ATOM 783 C CA . HIS A 1 97 ? 9.112 6.217 2.986 1.00 95.31 97 HIS A CA 1
ATOM 784 C C . HIS A 1 97 ? 9.302 7.694 2.606 1.00 95.31 97 HIS A C 1
ATOM 786 O O . HIS A 1 97 ? 9.989 8.012 1.641 1.00 95.31 97 HIS A O 1
ATOM 792 N N . GLU A 1 98 ? 8.752 8.622 3.388 1.00 93.62 98 GLU A N 1
ATOM 793 C CA . GLU A 1 98 ? 8.760 10.048 3.046 1.00 93.62 98 GLU A CA 1
ATOM 794 C C . GLU A 1 98 ? 10.141 10.698 3.223 1.00 93.62 98 GLU A C 1
ATO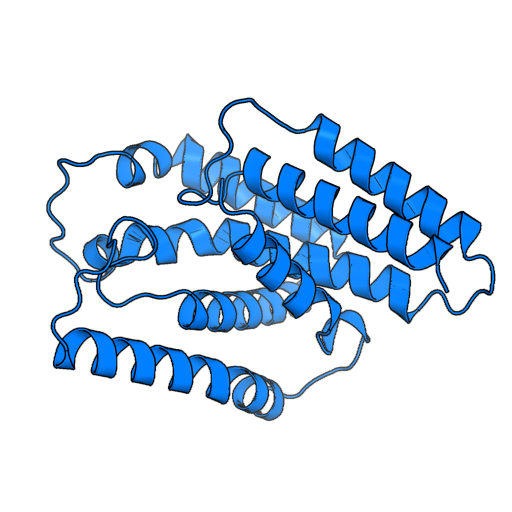M 796 O O . GLU A 1 98 ? 10.603 11.434 2.352 1.00 93.62 98 GLU A O 1
ATOM 801 N N . PHE A 1 99 ? 10.806 10.475 4.358 1.00 92.50 99 PHE A N 1
ATOM 802 C CA . PHE A 1 99 ? 12.032 11.208 4.683 1.00 92.50 99 PHE A CA 1
ATOM 803 C C . PHE A 1 99 ? 13.290 10.484 4.227 1.00 92.50 99 PHE A C 1
ATOM 805 O O . PHE A 1 99 ? 14.202 11.134 3.722 1.00 92.50 99 PHE A O 1
ATOM 812 N N . ILE A 1 100 ? 13.347 9.159 4.372 1.00 92.19 100 ILE A N 1
ATOM 813 C CA . ILE A 1 100 ? 14.538 8.399 3.984 1.00 92.19 100 ILE A CA 1
ATOM 814 C C . ILE A 1 100 ? 14.485 8.108 2.482 1.00 92.19 100 ILE A C 1
ATOM 816 O O . ILE A 1 100 ? 15.368 8.524 1.737 1.00 92.19 100 ILE A O 1
ATOM 820 N N . LEU A 1 101 ? 13.436 7.440 2.010 1.00 92.69 101 LEU A N 1
ATOM 821 C CA . LEU A 1 101 ? 13.367 6.995 0.620 1.00 92.69 101 LEU A CA 1
ATOM 822 C C . LEU A 1 101 ? 13.135 8.163 -0.348 1.00 92.69 101 LEU A C 1
ATOM 824 O O . LEU A 1 101 ? 13.930 8.351 -1.265 1.00 92.69 101 LEU A O 1
ATOM 828 N N . LEU A 1 102 ? 12.088 8.970 -0.156 1.00 92.31 102 LEU A N 1
ATOM 829 C CA . LEU A 1 102 ? 11.785 10.057 -1.092 1.00 92.31 102 LEU A CA 1
ATOM 830 C C . LEU A 1 102 ? 12.769 11.228 -0.963 1.00 92.31 102 LEU A C 1
ATOM 832 O O . LEU A 1 102 ? 13.360 11.609 -1.969 1.00 92.31 102 LEU A O 1
ATOM 836 N N . LYS A 1 103 ? 12.981 11.771 0.245 1.00 91.75 103 LYS A N 1
ATOM 837 C CA . LYS A 1 103 ? 13.777 13.003 0.434 1.00 91.75 103 LYS A CA 1
ATOM 838 C C . LYS A 1 103 ? 15.285 12.780 0.521 1.00 91.75 103 LYS A C 1
ATOM 840 O O . LYS A 1 103 ? 16.020 13.483 -0.159 1.00 91.75 103 LYS A O 1
ATOM 845 N N . TYR A 1 104 ? 15.757 11.844 1.347 1.00 92.31 104 TYR A N 1
ATOM 846 C CA . TYR 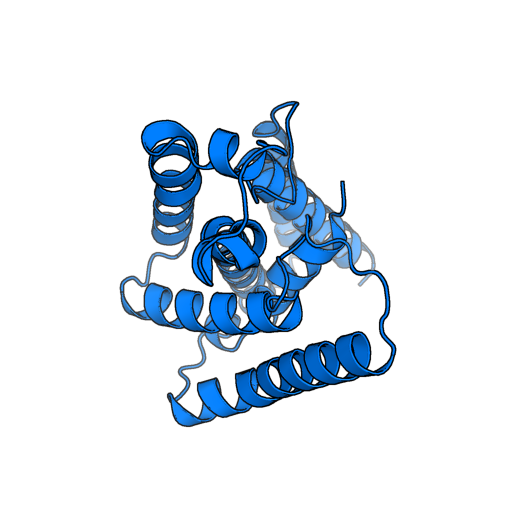A 1 104 ? 17.197 11.643 1.559 1.00 92.31 104 TYR A CA 1
ATOM 847 C C . TYR A 1 104 ? 17.872 10.961 0.362 1.00 92.31 104 TYR A C 1
ATOM 849 O O . TYR A 1 104 ? 18.927 11.401 -0.082 1.00 92.31 104 TYR A O 1
ATOM 857 N N . PHE A 1 105 ? 17.246 9.928 -0.212 1.00 91.62 105 PHE A N 1
ATOM 858 C CA . PHE A 1 105 ? 17.746 9.278 -1.431 1.00 91.62 105 PHE A CA 1
ATOM 859 C C . PHE A 1 105 ? 17.315 9.974 -2.735 1.00 91.62 105 PHE A C 1
ATOM 861 O O . PHE A 1 105 ? 17.657 9.492 -3.814 1.00 91.62 105 PHE A O 1
ATOM 868 N N . HIS A 1 106 ? 16.579 11.090 -2.660 1.00 90.94 106 HIS A N 1
ATOM 869 C CA . HIS A 1 106 ? 16.092 11.855 -3.819 1.00 90.94 106 HIS A CA 1
ATOM 870 C C . HIS A 1 106 ? 15.339 11.004 -4.861 1.00 90.94 106 HIS A C 1
ATOM 872 O O . HIS A 1 106 ? 15.430 11.224 -6.077 1.00 90.94 106 HIS A O 1
ATOM 878 N N . VAL A 1 107 ? 14.593 9.996 -4.392 1.00 90.31 107 VAL A N 1
ATOM 879 C CA . VAL A 1 107 ? 13.808 9.110 -5.263 1.00 90.31 107 VAL A CA 1
ATOM 880 C C . VAL A 1 107 ? 12.647 9.867 -5.910 1.00 90.31 107 VAL A C 1
ATOM 882 O O . VAL A 1 107 ? 12.237 9.533 -7.021 1.00 90.31 107 VAL A O 1
ATOM 885 N N . ASP A 1 108 ? 12.151 10.922 -5.269 1.00 89.94 108 ASP A N 1
ATOM 886 C CA . ASP A 1 108 ? 11.164 11.836 -5.841 1.00 89.94 108 ASP A CA 1
ATOM 887 C C . ASP A 1 108 ? 11.630 12.434 -7.181 1.00 89.94 108 ASP A C 1
ATOM 889 O O . ASP A 1 108 ? 10.939 12.302 -8.195 1.00 89.94 108 ASP A O 1
ATOM 893 N N . ASN A 1 109 ? 12.845 12.981 -7.224 1.00 88.38 109 ASN A N 1
ATOM 894 C CA . ASN A 1 109 ? 13.463 13.527 -8.430 1.00 88.38 109 ASN A CA 1
ATOM 895 C C . ASN A 1 109 ? 13.716 12.437 -9.477 1.00 88.38 109 ASN A C 1
ATOM 897 O O . ASN A 1 109 ? 13.454 12.629 -10.668 1.00 88.38 109 ASN A O 1
ATOM 901 N N . TYR A 1 110 ? 14.177 11.265 -9.038 1.00 87.56 110 TYR A N 1
ATOM 902 C CA . TYR A 1 110 ? 14.402 10.119 -9.917 1.00 87.56 110 TYR A CA 1
ATOM 903 C C . TYR A 1 110 ? 13.107 9.635 -10.598 1.00 87.56 110 TYR A C 1
ATOM 905 O O . TYR A 1 110 ? 13.125 9.292 -11.785 1.00 87.56 110 TYR A O 1
ATOM 913 N N . LEU A 1 111 ? 11.977 9.664 -9.884 1.00 86.06 111 LEU A N 1
ATOM 914 C CA . LEU A 1 111 ? 10.657 9.304 -10.406 1.00 86.06 111 LEU A CA 1
ATOM 915 C C . LEU A 1 111 ? 10.041 10.407 -11.277 1.00 86.06 111 LEU A C 1
ATOM 917 O O . LEU A 1 111 ? 9.323 10.093 -12.230 1.00 86.06 111 LEU A O 1
ATOM 921 N N . MET A 1 112 ? 10.287 11.685 -10.979 1.00 84.00 112 MET A N 1
ATOM 922 C CA . MET A 1 112 ? 9.758 12.811 -11.762 1.00 84.00 112 MET A CA 1
ATOM 923 C C . MET A 1 112 ? 10.560 13.096 -13.040 1.00 84.00 112 MET A C 1
ATOM 925 O O . MET A 1 112 ? 9.990 13.618 -13.995 1.00 84.00 112 MET A O 1
ATOM 929 N N . SER A 1 113 ? 11.833 12.693 -13.108 1.00 82.19 113 SER A N 1
ATOM 930 C CA . SER A 1 113 ? 12.661 12.851 -14.309 1.00 82.19 113 SER A CA 1
ATOM 931 C C . SER A 1 113 ? 12.137 12.020 -15.491 1.00 82.19 113 SER A C 1
ATOM 933 O O . SER A 1 113 ? 12.164 10.780 -15.484 1.00 82.19 113 SER A O 1
ATOM 935 N N . SER A 1 114 ? 11.701 12.719 -16.543 1.00 70.12 114 SER A N 1
ATOM 936 C CA . SER A 1 114 ? 11.301 12.148 -17.837 1.00 70.12 114 SER A CA 1
ATOM 937 C C . SER A 1 114 ? 12.484 11.661 -18.678 1.00 70.12 11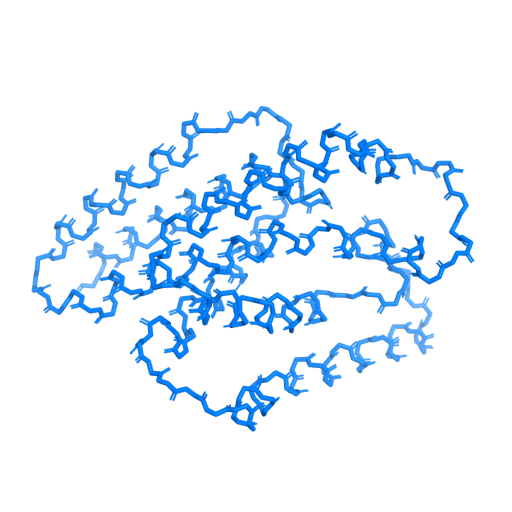4 SER A C 1
ATOM 939 O O . SER A 1 114 ? 12.295 10.837 -19.566 1.00 70.12 114 SER A O 1
ATOM 941 N N . ASN A 1 115 ? 13.698 12.144 -18.396 1.00 65.75 115 ASN A N 1
ATOM 942 C CA . ASN A 1 115 ? 14.870 11.949 -19.260 1.00 65.75 115 ASN A CA 1
ATOM 943 C C . ASN A 1 115 ? 15.697 10.705 -18.901 1.00 65.75 115 ASN A C 1
ATOM 945 O O . ASN A 1 115 ? 16.681 10.386 -19.566 1.00 65.75 115 ASN A O 1
ATOM 949 N N . ASN A 1 116 ? 15.314 9.991 -17.845 1.00 71.19 116 ASN A N 1
ATOM 950 C CA . ASN A 1 116 ? 16.024 8.801 -17.400 1.00 71.19 116 ASN A CA 1
ATOM 951 C C . ASN A 1 116 ? 15.682 7.602 -18.295 1.00 71.19 116 ASN A C 1
ATOM 953 O O . ASN A 1 116 ? 14.548 7.121 -18.304 1.00 71.19 116 ASN A O 1
ATOM 957 N N . VAL A 1 117 ? 16.687 7.090 -19.005 1.00 74.69 117 VAL A N 1
ATOM 958 C CA . VAL A 1 117 ? 16.574 5.871 -19.816 1.00 74.69 117 VAL A CA 1
ATOM 959 C C . VAL A 1 117 ? 16.285 4.675 -18.902 1.00 74.69 117 VAL A C 1
ATOM 961 O O . VAL A 1 117 ? 17.025 4.428 -17.950 1.00 74.69 117 VAL A O 1
ATOM 964 N N . ARG A 1 118 ? 15.224 3.916 -19.199 1.00 81.88 118 ARG A N 1
ATOM 965 C CA . ARG A 1 118 ? 14.885 2.666 -18.499 1.00 81.88 118 ARG A CA 1
ATOM 966 C C . ARG A 1 118 ? 15.872 1.574 -18.929 1.00 81.88 118 ARG A C 1
ATOM 968 O O . ARG A 1 118 ? 15.679 0.965 -19.976 1.00 81.88 118 ARG A O 1
ATOM 975 N N . LYS A 1 119 ? 16.956 1.378 -18.168 1.00 84.44 119 LYS A N 1
ATOM 976 C CA . LYS A 1 119 ? 18.039 0.433 -18.509 1.00 84.44 119 LYS A CA 1
ATOM 977 C C . LYS A 1 119 ? 17.829 -0.944 -17.883 1.00 84.44 119 LYS A C 1
ATOM 979 O O . LYS A 1 119 ? 17.963 -1.950 -18.569 1.00 84.44 119 LYS A O 1
ATOM 984 N N . ASN A 1 120 ? 17.473 -0.980 -16.598 1.00 87.69 120 ASN A N 1
ATOM 985 C CA . ASN A 1 120 ? 17.313 -2.216 -15.831 1.00 87.69 120 ASN A CA 1
ATOM 986 C C . ASN A 1 120 ? 15.842 -2.523 -15.515 1.00 87.69 120 ASN A C 1
ATOM 988 O O . ASN A 1 120 ? 14.978 -1.655 -15.624 1.00 87.69 120 ASN A O 1
ATOM 992 N N . PHE A 1 121 ? 15.548 -3.739 -15.036 1.00 87.75 121 PHE A N 1
ATOM 993 C CA . PHE A 1 121 ? 14.192 -4.120 -14.606 1.00 87.75 121 PHE A CA 1
ATOM 994 C C . PHE A 1 121 ? 13.634 -3.204 -13.502 1.00 87.75 121 PHE A C 1
ATOM 996 O O . PHE A 1 121 ? 12.445 -2.887 -13.503 1.00 87.75 121 PHE A O 1
ATOM 1003 N N . ILE A 1 122 ? 14.492 -2.755 -12.578 1.00 87.69 122 ILE A N 1
ATOM 1004 C CA . ILE A 1 122 ? 14.113 -1.798 -11.530 1.00 87.69 122 ILE A CA 1
ATOM 1005 C C . ILE A 1 122 ? 13.777 -0.444 -12.157 1.00 87.69 122 ILE A C 1
ATOM 1007 O O . ILE A 1 122 ? 12.714 0.092 -11.874 1.00 87.69 122 ILE A O 1
ATOM 1011 N N . ASP A 1 123 ? 14.606 0.072 -13.070 1.00 87.94 123 ASP A N 1
ATOM 1012 C CA . ASP A 1 123 ? 14.320 1.336 -13.765 1.00 87.94 123 ASP A CA 1
ATOM 1013 C C . ASP A 1 123 ? 13.034 1.247 -14.599 1.00 87.94 123 ASP A C 1
ATOM 1015 O O . ASP A 1 123 ? 12.270 2.207 -14.694 1.00 87.94 123 ASP A O 1
ATOM 1019 N N . ALA A 1 124 ? 12.770 0.079 -15.187 1.00 88.94 124 ALA A N 1
ATOM 1020 C CA . ALA A 1 124 ? 11.569 -0.192 -15.960 1.00 88.94 124 ALA A CA 1
ATOM 1021 C C . ALA A 1 124 ? 10.289 -0.163 -15.113 1.00 88.94 124 ALA A C 1
ATOM 1023 O O . ALA A 1 124 ? 9.232 0.141 -15.662 1.00 88.94 124 ALA A O 1
ATOM 1024 N N . ASN A 1 125 ? 10.381 -0.435 -13.807 1.00 92.00 125 ASN A N 1
ATOM 1025 C CA . ASN A 1 125 ? 9.248 -0.577 -12.884 1.00 92.00 125 ASN A CA 1
ATOM 1026 C C . ASN A 1 125 ? 9.345 0.319 -11.643 1.00 92.00 125 ASN A C 1
ATOM 1028 O O . ASN A 1 125 ? 8.691 0.074 -10.628 1.00 92.00 125 ASN A O 1
ATOM 1032 N N . ARG A 1 126 ? 10.192 1.346 -11.710 1.00 90.62 126 ARG A N 1
ATOM 1033 C CA . ARG A 1 126 ? 10.551 2.193 -10.573 1.00 90.62 126 ARG A CA 1
ATOM 1034 C C . ARG A 1 126 ? 9.335 2.829 -9.915 1.00 90.62 126 ARG A C 1
ATOM 1036 O O . ARG A 1 126 ? 9.269 2.889 -8.694 1.00 90.62 126 ARG A O 1
ATOM 1043 N N . GLU A 1 127 ? 8.359 3.265 -10.705 1.00 91.00 127 GLU A N 1
ATOM 1044 C CA . GLU A 1 127 ? 7.157 3.916 -10.195 1.00 91.00 127 GLU A CA 1
ATOM 1045 C C . GLU A 1 127 ? 6.374 2.980 -9.268 1.00 91.00 127 GLU A C 1
ATOM 1047 O O . GLU A 1 127 ? 6.040 3.348 -8.144 1.00 91.00 127 GLU A O 1
ATOM 1052 N N . GLY A 1 128 ? 6.151 1.738 -9.700 1.00 90.06 128 GLY A N 1
ATOM 1053 C CA . GLY A 1 128 ? 5.475 0.719 -8.910 1.00 90.06 128 GLY A CA 1
ATOM 1054 C C . GLY A 1 128 ? 6.283 0.294 -7.689 1.00 90.06 128 GLY A C 1
ATOM 1055 O O . GLY A 1 128 ? 5.729 0.235 -6.599 1.00 90.06 128 GLY A O 1
ATOM 1056 N N . ILE A 1 129 ? 7.586 0.052 -7.848 1.00 93.19 129 ILE A N 1
ATOM 1057 C CA . ILE A 1 129 ? 8.450 -0.461 -6.773 1.00 93.19 129 ILE A CA 1
ATOM 1058 C C . ILE A 1 129 ? 8.632 0.573 -5.658 1.00 93.19 129 ILE A C 1
ATOM 1060 O O . ILE A 1 129 ? 8.430 0.255 -4.489 1.00 93.19 129 ILE A O 1
ATOM 1064 N N . PHE A 1 130 ? 8.994 1.813 -5.991 1.00 93.00 130 PHE A N 1
ATOM 1065 C CA . PHE A 1 130 ? 9.290 2.831 -4.980 1.00 93.00 130 PHE A CA 1
ATOM 1066 C C . PHE A 1 130 ? 8.030 3.420 -4.335 1.00 93.00 130 PHE A C 1
ATOM 1068 O O . PHE A 1 130 ? 8.100 3.908 -3.211 1.00 93.00 130 PHE A O 1
ATOM 1075 N N . SER A 1 131 ? 6.862 3.316 -4.979 1.00 93.56 131 SER A N 1
ATOM 1076 C CA . SER A 1 131 ? 5.586 3.686 -4.350 1.00 93.56 131 SER A CA 1
ATOM 1077 C C . SER A 1 131 ? 5.052 2.630 -3.371 1.00 93.56 131 SER A C 1
ATOM 1079 O O . SER A 1 131 ? 4.159 2.948 -2.581 1.00 93.56 131 SER A O 1
ATOM 1081 N N . LEU A 1 132 ? 5.599 1.400 -3.357 1.00 95.06 132 LEU A N 1
ATOM 1082 C CA . LEU A 1 132 ? 5.150 0.322 -2.458 1.00 95.06 132 LEU A CA 1
ATOM 1083 C C . LEU A 1 132 ? 5.179 0.731 -0.986 1.00 95.06 132 LEU A C 1
ATOM 1085 O O . LEU A 1 132 ? 4.267 0.358 -0.258 1.00 95.06 132 LEU A O 1
ATOM 1089 N N . GLY A 1 133 ? 6.179 1.503 -0.547 1.00 94.50 133 GLY A N 1
ATOM 1090 C CA . GLY A 1 133 ? 6.278 1.960 0.844 1.00 94.50 133 GLY A CA 1
ATOM 1091 C C . GLY A 1 133 ? 5.034 2.733 1.292 1.00 94.50 133 GLY A C 1
ATOM 1092 O O . GLY A 1 133 ? 4.432 2.411 2.316 1.00 94.50 133 GLY A O 1
ATOM 1093 N N . GLY A 1 134 ? 4.581 3.684 0.474 1.00 94.94 134 GLY A N 1
ATOM 1094 C CA . GLY A 1 134 ? 3.361 4.446 0.741 1.00 94.94 134 GLY A CA 1
ATOM 1095 C C . GLY A 1 134 ? 2.096 3.585 0.682 1.00 94.94 134 GLY A C 1
ATOM 1096 O O . GLY A 1 134 ? 1.219 3.716 1.537 1.00 94.94 134 GLY A O 1
ATOM 1097 N N . TYR A 1 135 ? 2.014 2.638 -0.260 1.00 96.31 135 TYR A N 1
ATOM 1098 C CA . TYR A 1 135 ? 0.887 1.698 -0.319 1.00 96.31 135 TYR A CA 1
ATOM 1099 C C . TYR A 1 135 ? 0.845 0.762 0.895 1.00 96.31 135 TYR A C 1
ATOM 1101 O O . TYR A 1 135 ? -0.234 0.497 1.419 1.00 96.31 135 TYR A O 1
ATOM 1109 N N . VAL A 1 136 ? 1.995 0.302 1.399 1.00 97.19 136 VAL A N 1
ATOM 1110 C CA . VAL A 1 136 ? 2.072 -0.488 2.640 1.00 97.19 136 VAL A CA 1
ATOM 1111 C C . VAL A 1 136 ? 1.523 0.317 3.813 1.00 97.19 136 VAL A C 1
ATOM 1113 O O . VAL A 1 136 ? 0.760 -0.219 4.613 1.00 97.19 136 VAL A O 1
ATOM 1116 N N . CYS A 1 137 ? 1.820 1.613 3.891 1.00 96.12 137 CYS A N 1
ATOM 1117 C CA . CYS A 1 137 ? 1.218 2.471 4.906 1.00 96.12 137 CYS A CA 1
ATOM 1118 C C . CYS A 1 137 ? -0.297 2.595 4.758 1.00 96.12 137 CYS A C 1
ATOM 1120 O O . CYS A 1 137 ? -1.003 2.497 5.759 1.00 96.12 137 CYS A O 1
ATOM 1122 N N . LEU A 1 138 ? -0.813 2.742 3.534 1.00 96.50 138 LEU A N 1
ATOM 1123 C CA . LEU A 1 138 ? -2.259 2.748 3.284 1.00 96.50 138 LEU A CA 1
ATOM 1124 C C . LEU A 1 138 ? -2.926 1.441 3.709 1.00 96.50 138 LEU A C 1
ATOM 1126 O O . LEU A 1 138 ? -3.980 1.466 4.342 1.00 96.50 138 LEU A O 1
ATOM 1130 N N . TYR A 1 139 ? -2.291 0.305 3.429 1.00 96.94 139 TYR A N 1
ATOM 1131 C CA . TYR A 1 139 ? -2.748 -0.993 3.908 1.00 96.94 139 TYR A CA 1
ATOM 1132 C C . TYR A 1 139 ? -2.786 -1.052 5.436 1.00 96.94 139 TYR A C 1
ATOM 1134 O O . TYR A 1 139 ? -3.811 -1.422 6.002 1.00 96.94 139 TYR A O 1
ATOM 1142 N N . LEU A 1 140 ? -1.708 -0.650 6.119 1.00 96.38 140 LEU A N 1
ATOM 1143 C CA . LEU A 1 140 ? -1.641 -0.658 7.583 1.00 96.38 140 LEU A CA 1
ATOM 1144 C C . LEU A 1 140 ? -2.674 0.289 8.216 1.00 96.38 140 LEU A C 1
ATOM 1146 O O . LEU A 1 140 ? -3.301 -0.079 9.207 1.00 96.38 140 LEU A O 1
ATOM 1150 N N . ILE A 1 141 ? -2.907 1.466 7.626 1.00 95.38 141 ILE A N 1
ATOM 1151 C CA . ILE A 1 141 ? -3.998 2.374 8.019 1.00 95.38 141 ILE A CA 1
ATOM 1152 C C . ILE A 1 141 ? -5.355 1.684 7.830 1.00 95.38 141 ILE A C 1
ATOM 1154 O O . ILE A 1 141 ? -6.201 1.744 8.717 1.00 95.38 141 ILE A O 1
ATOM 1158 N N . GLY A 1 142 ? -5.553 0.967 6.723 1.00 95.50 142 GLY A N 1
ATOM 1159 C CA . GLY A 1 142 ? -6.738 0.137 6.515 1.00 95.50 142 GLY A CA 1
ATOM 1160 C C . GLY A 1 142 ? -6.923 -0.911 7.612 1.00 95.50 142 GLY A C 1
ATOM 1161 O O . GLY A 1 142 ? -8.013 -1.023 8.165 1.00 95.50 142 GLY A O 1
ATOM 1162 N N . VAL A 1 143 ? -5.858 -1.622 7.996 1.00 94.94 143 VAL A N 1
ATOM 1163 C CA . VAL A 1 143 ? -5.888 -2.589 9.109 1.00 94.94 143 VAL A CA 1
ATOM 1164 C C . VAL A 1 143 ? -6.258 -1.901 10.428 1.00 94.94 143 VAL A C 1
ATOM 1166 O O . VAL A 1 143 ? -7.059 -2.440 11.190 1.00 94.94 143 VAL A O 1
ATOM 1169 N N . PHE A 1 144 ? -5.714 -0.708 10.702 1.00 92.81 144 PHE A N 1
ATOM 1170 C CA . PHE A 1 144 ? -6.062 0.088 11.885 1.00 92.81 144 PHE A CA 1
ATOM 1171 C C . PHE A 1 144 ? -7.555 0.411 11.935 1.00 92.81 144 PHE A C 1
ATOM 1173 O O . PHE A 1 144 ? -8.222 0.119 12.927 1.00 92.81 144 PHE A O 1
ATOM 1180 N N . ILE A 1 145 ? -8.075 0.982 10.846 1.00 90.69 145 ILE A N 1
ATOM 1181 C CA . ILE A 1 145 ? -9.482 1.361 10.711 1.00 90.69 145 ILE A CA 1
ATOM 1182 C C . ILE A 1 145 ? -10.370 0.120 10.844 1.00 90.69 145 ILE A C 1
ATOM 1184 O O . ILE A 1 145 ? -11.349 0.139 11.586 1.00 90.69 145 ILE A O 1
ATOM 1188 N N . GLY A 1 146 ? -9.991 -0.986 10.198 1.00 90.75 146 GLY A N 1
ATOM 1189 C CA . GLY A 1 146 ? -10.704 -2.257 10.289 1.00 90.75 146 GLY A CA 1
ATOM 1190 C C . GLY A 1 146 ? -10.771 -2.795 11.716 1.00 90.75 146 GLY A C 1
ATOM 1191 O O . GLY A 1 146 ? -11.839 -3.219 12.142 1.00 90.75 146 GLY A O 1
ATOM 1192 N N . ARG A 1 147 ? -9.688 -2.703 12.500 1.00 89.12 147 ARG A N 1
ATOM 1193 C CA . ARG A 1 147 ? -9.707 -3.100 13.920 1.00 89.12 147 ARG A CA 1
ATOM 1194 C C . ARG A 1 147 ? -10.678 -2.265 14.744 1.00 89.12 147 ARG A C 1
ATOM 1196 O O . ARG A 1 147 ? -11.368 -2.831 15.582 1.00 89.12 147 ARG A O 1
ATOM 1203 N N . ILE A 1 148 ? -10.731 -0.952 14.510 1.00 84.81 148 ILE A N 1
ATOM 1204 C CA . ILE A 1 148 ? -11.671 -0.060 15.204 1.00 84.81 148 ILE A CA 1
ATOM 1205 C C . ILE A 1 148 ? -13.109 -0.452 14.863 1.00 84.81 148 ILE A C 1
ATOM 1207 O O . ILE A 1 148 ? -13.918 -0.613 15.763 1.00 84.81 148 ILE A O 1
ATOM 1211 N N . ILE A 1 149 ? -13.418 -0.643 13.579 1.00 83.81 149 ILE A N 1
ATOM 1212 C CA . ILE A 1 149 ? -14.791 -0.912 13.127 1.00 83.81 149 ILE A CA 1
ATOM 1213 C C . ILE A 1 149 ? -15.261 -2.315 13.528 1.00 83.81 149 ILE A C 1
ATOM 1215 O O . ILE A 1 149 ? -16.399 -2.481 13.945 1.00 83.81 149 ILE A O 1
ATOM 1219 N N . ILE A 1 150 ? -14.404 -3.330 13.395 1.00 82.88 150 ILE A N 1
ATOM 1220 C CA . ILE A 1 150 ? -14.787 -4.732 13.616 1.00 82.88 150 ILE A CA 1
ATOM 1221 C C . ILE A 1 150 ? -14.890 -5.061 15.110 1.00 82.88 150 ILE A C 1
ATOM 1223 O O . ILE A 1 150 ? -15.769 -5.825 15.494 1.00 82.88 150 ILE A O 1
ATOM 1227 N N . HIS A 1 151 ? -13.994 -4.531 15.950 1.00 73.44 151 HIS A N 1
ATOM 1228 C CA . HIS A 1 151 ? -13.965 -4.874 17.378 1.00 73.44 151 HIS A CA 1
ATOM 1229 C C . HIS A 1 151 ? -14.808 -3.956 18.262 1.00 73.44 151 HIS A C 1
ATOM 1231 O O . HIS A 1 151 ? -15.073 -4.306 19.412 1.00 73.44 151 HIS A O 1
ATOM 1237 N N . ASP A 1 152 ? -15.233 -2.799 17.762 1.00 68.25 152 ASP A N 1
ATOM 1238 C CA . ASP A 1 152 ? -16.161 -1.939 18.483 1.00 68.25 152 ASP A CA 1
ATOM 1239 C C . ASP A 1 152 ? -17.603 -2.403 18.195 1.00 68.25 152 ASP A C 1
ATOM 1241 O O . ASP A 1 152 ? -18.335 -1.829 17.394 1.00 68.25 152 ASP A O 1
ATOM 1245 N N . GLU A 1 153 ? -18.015 -3.492 18.855 1.00 57.75 153 GLU A N 1
ATOM 1246 C CA . GLU A 1 153 ? -19.386 -4.037 18.804 1.00 57.75 153 GLU A CA 1
ATOM 1247 C C . GLU A 1 153 ? -20.415 -3.147 19.534 1.00 57.75 153 GLU A C 1
ATOM 1249 O O . GLU A 1 153 ? -21.599 -3.486 19.646 1.00 57.75 153 GLU A O 1
ATOM 1254 N N . SER A 1 154 ? -19.989 -2.007 20.089 1.00 55.50 154 SER A N 1
ATOM 1255 C CA . SER A 1 154 ? -20.879 -1.150 20.857 1.00 55.50 154 SER A CA 1
ATOM 1256 C C . SER A 1 154 ? -21.913 -0.477 19.945 1.00 55.50 154 SER A C 1
ATOM 1258 O O . SER A 1 154 ? -21.597 0.078 18.897 1.00 55.50 154 SER A O 1
ATOM 1260 N N . LYS A 1 155 ? -23.182 -0.431 20.379 1.00 56.94 155 LYS A N 1
ATOM 1261 C CA . LYS A 1 155 ? -24.265 0.318 19.699 1.00 56.94 155 LYS A CA 1
ATOM 1262 C C . LYS A 1 155 ? -24.011 1.840 19.630 1.00 56.94 155 LYS A C 1
ATOM 1264 O O . LYS A 1 155 ? -24.886 2.589 19.199 1.00 56.94 155 LYS A O 1
ATOM 1269 N N . GLN A 1 156 ? -22.845 2.327 20.063 1.00 69.19 156 GLN A N 1
ATOM 1270 C CA . GLN A 1 156 ? -22.481 3.742 20.109 1.00 69.19 156 GLN A CA 1
ATOM 1271 C C . GLN A 1 156 ? -21.963 4.231 18.749 1.00 69.19 156 GLN A C 1
ATOM 1273 O O . GLN A 1 156 ? -20.878 4.805 18.647 1.00 69.19 156 GLN A O 1
ATOM 1278 N N . LYS A 1 157 ? -22.782 4.059 17.705 1.00 70.44 157 LYS A N 1
ATOM 1279 C CA . LYS A 1 157 ? -22.491 4.483 16.324 1.00 70.44 157 LYS A CA 1
ATOM 1280 C C . LYS A 1 157 ? -22.025 5.942 16.244 1.00 70.44 157 LYS A C 1
ATOM 1282 O O . LYS A 1 157 ? -21.057 6.249 15.560 1.00 70.44 157 LYS A O 1
ATOM 1287 N N . PHE A 1 158 ? -22.626 6.831 17.039 1.00 68.25 158 PHE A N 1
ATOM 1288 C CA . PHE A 1 158 ? -22.231 8.243 17.122 1.00 68.25 158 PHE A CA 1
ATOM 1289 C C . PHE A 1 158 ? -20.800 8.464 17.634 1.00 68.25 158 PHE A C 1
ATOM 1291 O O . PHE A 1 158 ? -20.129 9.393 17.189 1.00 68.25 158 PHE A O 1
ATOM 1298 N N . LYS A 1 159 ? -20.308 7.617 18.546 1.00 77.62 159 LYS A N 1
ATOM 1299 C CA . LYS A 1 159 ? -18.937 7.704 19.065 1.00 77.62 159 LYS A CA 1
ATOM 1300 C C . LYS A 1 159 ? -17.927 7.231 18.020 1.00 77.62 159 LYS A C 1
ATOM 1302 O O . LYS A 1 159 ? -16.901 7.881 17.837 1.00 77.62 159 LYS A O 1
ATOM 1307 N N . GLN A 1 160 ? -18.246 6.151 17.305 1.00 75.94 160 GLN A N 1
ATOM 1308 C CA . GLN A 1 160 ? -17.440 5.656 16.184 1.00 75.94 160 GLN A CA 1
ATOM 1309 C C . GLN A 1 160 ? -17.378 6.681 15.053 1.00 75.94 160 GLN A C 1
ATOM 1311 O O . GLN A 1 160 ? -16.292 7.014 14.586 1.00 75.94 160 GLN A O 1
ATOM 1316 N N . MET A 1 161 ? -18.524 7.252 14.685 1.00 75.56 161 MET A N 1
ATOM 1317 C CA . MET A 1 161 ? -18.622 8.342 13.720 1.00 75.56 161 MET A CA 1
ATOM 1318 C C . MET A 1 161 ? -17.784 9.551 14.148 1.00 75.56 161 MET A C 1
ATOM 1320 O O . MET A 1 161 ? -16.995 10.064 13.361 1.00 75.56 161 MET A O 1
ATOM 1324 N N . GLY A 1 162 ? -17.915 9.992 15.404 1.00 78.19 162 GLY A N 1
ATOM 1325 C CA . GLY A 1 162 ? -17.149 11.118 15.940 1.00 78.19 162 GLY A CA 1
ATOM 1326 C C . GLY A 1 162 ? -15.640 10.874 15.888 1.00 78.19 162 GLY A C 1
ATOM 1327 O O . GLY A 1 162 ? -14.886 11.757 15.483 1.00 78.19 162 GLY A O 1
ATOM 1328 N N . LEU A 1 163 ? -15.199 9.657 16.217 1.00 82.25 163 LEU A N 1
ATOM 1329 C CA . LEU A 1 163 ? -13.799 9.255 16.102 1.00 82.25 163 LEU A CA 1
ATOM 1330 C C . LEU A 1 163 ? -13.327 9.229 14.641 1.00 82.25 163 LEU A C 1
ATOM 1332 O O . LEU A 1 163 ? -12.243 9.725 14.348 1.00 82.25 163 LEU A O 1
ATOM 1336 N N . GLN A 1 164 ? -14.126 8.685 13.720 1.00 80.94 164 GLN A N 1
ATOM 1337 C CA . GLN A 1 164 ? -13.803 8.638 12.291 1.00 80.94 164 GLN A CA 1
ATOM 1338 C C . GLN A 1 164 ? -13.720 10.042 11.683 1.00 80.94 164 GLN A C 1
ATOM 1340 O O . GLN A 1 164 ? -12.779 10.329 10.949 1.00 80.94 164 GLN A O 1
ATOM 1345 N N . LEU A 1 165 ? -14.641 10.943 12.034 1.00 78.62 165 LEU A N 1
ATOM 1346 C CA . LEU A 1 165 ? -14.589 12.348 11.627 1.00 78.62 165 LEU A CA 1
ATOM 1347 C C . LEU A 1 165 ? -13.354 13.047 12.197 1.00 78.62 165 LEU A C 1
ATOM 1349 O O . LEU A 1 165 ? -12.654 13.736 11.458 1.00 78.62 165 LEU A O 1
ATOM 1353 N N . PHE A 1 166 ? -13.042 12.835 13.478 1.00 84.44 166 PHE A N 1
ATOM 1354 C CA . PHE A 1 166 ? -11.846 13.396 14.104 1.00 84.44 166 PHE A CA 1
ATOM 1355 C C . PHE A 1 166 ? -10.563 12.906 13.421 1.00 84.44 166 PHE A C 1
ATOM 1357 O O . PHE A 1 166 ? -9.731 13.717 13.024 1.00 84.44 166 PHE A O 1
ATOM 1364 N N . LEU A 1 167 ? -10.423 11.593 13.215 1.00 80.19 167 LEU A N 1
ATOM 1365 C CA . LEU A 1 167 ? -9.290 11.009 12.493 1.00 80.19 167 LEU A CA 1
ATOM 1366 C C . LEU A 1 167 ? -9.215 11.536 11.058 1.00 80.19 167 LEU A C 1
ATOM 1368 O O . LEU A 1 167 ? -8.132 11.883 10.593 1.00 80.19 167 LEU A O 1
ATOM 1372 N N . GLY A 1 168 ? -10.358 11.642 10.377 1.00 79.06 168 GLY A N 1
ATOM 1373 C CA . GLY A 1 168 ? -10.463 12.232 9.047 1.00 79.06 168 GLY A CA 1
ATOM 1374 C C . GLY A 1 168 ? -9.897 13.649 9.013 1.00 79.06 168 GLY A C 1
ATOM 1375 O O . GLY A 1 168 ? -9.015 13.938 8.209 1.00 79.06 168 GLY A O 1
ATOM 1376 N N . MET A 1 169 ? -10.328 14.502 9.943 1.00 77.50 169 MET A N 1
ATOM 1377 C CA . MET A 1 169 ? -9.838 15.876 10.079 1.00 77.50 169 MET A CA 1
ATOM 1378 C C . MET A 1 169 ? -8.337 15.927 10.380 1.00 77.50 169 MET A C 1
ATOM 1380 O O . MET A 1 169 ? -7.618 16.685 9.736 1.00 77.50 169 MET A O 1
ATOM 1384 N N . VAL A 1 170 ? -7.837 15.086 11.292 1.00 83.50 170 VAL A N 1
ATOM 1385 C CA . VAL A 1 170 ? -6.400 15.002 11.609 1.00 83.50 170 VAL A CA 1
ATOM 1386 C C . VAL A 1 170 ? -5.578 14.644 10.371 1.00 83.50 170 VAL A C 1
ATOM 1388 O O . VAL A 1 170 ? -4.559 15.281 10.112 1.00 83.50 170 VAL A O 1
ATOM 1391 N N . PHE A 1 171 ? -6.019 13.666 9.578 1.00 80.19 171 PHE A N 1
ATOM 1392 C CA . PHE A 1 171 ? -5.328 13.302 8.343 1.00 80.19 171 PHE A CA 1
ATOM 1393 C C . PHE A 1 171 ? -5.366 14.431 7.304 1.00 80.19 171 PHE A C 1
ATOM 1395 O O . PHE A 1 171 ? -4.345 14.713 6.676 1.00 80.19 171 PHE A O 1
ATOM 1402 N N . LEU A 1 172 ? -6.496 15.127 7.155 1.00 80.50 172 LEU A N 1
ATOM 1403 C CA . LEU A 1 172 ? -6.597 16.258 6.229 1.00 80.50 172 LEU A CA 1
ATOM 1404 C C . LEU A 1 172 ? -5.727 17.457 6.646 1.00 80.50 172 LEU A C 1
ATOM 1406 O O . LEU A 1 172 ? -5.233 18.171 5.776 1.00 80.50 172 LEU A O 1
ATOM 1410 N N . CYS A 1 173 ? -5.460 17.654 7.941 1.00 77.56 173 CYS A N 1
ATOM 1411 C CA . CYS A 1 173 ? -4.550 18.706 8.416 1.00 77.56 173 CYS A CA 1
ATOM 1412 C C . CYS A 1 173 ? -3.096 18.519 7.944 1.00 77.56 173 CYS A C 1
ATOM 1414 O O . CYS A 1 173 ? -2.331 19.478 7.936 1.00 77.56 173 CYS A O 1
ATOM 1416 N N . VAL A 1 174 ? -2.704 17.303 7.547 1.00 76.06 174 VAL A N 1
ATOM 1417 C CA . VAL A 1 174 ? -1.343 16.978 7.073 1.00 76.06 174 VAL A CA 1
ATOM 1418 C C . VAL A 1 174 ? -1.211 17.172 5.550 1.00 76.06 174 VAL A C 1
ATOM 1420 O O . VAL A 1 174 ? -0.187 16.838 4.954 1.00 76.06 174 VAL A O 1
ATOM 1423 N N . ILE A 1 175 ? -2.241 17.694 4.874 1.00 74.38 175 ILE A N 1
ATOM 1424 C CA . ILE A 1 175 ? -2.204 17.903 3.424 1.00 74.38 175 ILE A CA 1
ATOM 1425 C C . ILE A 1 175 ? -1.260 19.054 3.076 1.00 74.38 175 ILE A C 1
ATOM 1427 O O . ILE A 1 175 ? -1.519 20.221 3.358 1.00 74.38 175 ILE A O 1
ATOM 1431 N N . ASN A 1 176 ? -0.199 18.709 2.350 1.00 71.25 176 ASN A N 1
ATOM 1432 C CA . ASN A 1 176 ? 0.588 19.662 1.578 1.00 71.25 176 ASN A CA 1
ATOM 1433 C C . ASN A 1 176 ? 0.073 19.730 0.136 1.00 71.25 176 ASN A C 1
ATOM 1435 O O . ASN A 1 176 ? -0.478 18.761 -0.387 1.00 71.25 176 ASN A O 1
ATOM 1439 N N . TRP A 1 177 ? 0.331 20.848 -0.543 1.00 64.69 177 TRP A N 1
ATOM 1440 C CA . TRP A 1 177 ? -0.218 21.137 -1.875 1.00 64.69 177 TRP A CA 1
ATOM 1441 C C . TRP A 1 177 ? 0.250 20.161 -2.971 1.00 64.69 177 TRP A C 1
ATOM 1443 O O . TRP A 1 177 ? -0.451 19.959 -3.958 1.00 64.69 177 TRP A O 1
ATOM 1453 N N . ASN A 1 178 ? 1.380 19.475 -2.771 1.00 81.50 178 ASN A N 1
ATOM 1454 C CA . ASN A 1 178 ? 1.947 18.545 -3.751 1.00 81.50 178 ASN A CA 1
ATOM 1455 C C . ASN A 1 178 ? 1.618 17.088 -3.421 1.00 81.50 178 ASN A C 1
ATOM 1457 O O . ASN A 1 178 ? 2.495 16.303 -3.067 1.00 81.50 178 ASN A O 1
ATOM 1461 N N . SER A 1 179 ? 0.350 16.709 -3.530 1.00 84.94 179 SER A N 1
ATOM 1462 C CA . SER A 1 179 ? -0.054 15.309 -3.401 1.00 84.94 179 SER A CA 1
ATOM 1463 C C . SER A 1 179 ? 0.239 14.553 -4.707 1.00 84.94 179 SER A C 1
ATOM 1465 O O . SER A 1 179 ? -0.251 14.942 -5.768 1.00 84.94 179 SER A O 1
ATOM 1467 N N . SER A 1 180 ? 1.042 13.475 -4.665 1.00 88.69 180 SER A N 1
ATOM 1468 C CA . SER A 1 180 ? 1.395 12.683 -5.865 1.00 88.69 180 SER A CA 1
ATOM 1469 C C . SER A 1 180 ? 1.160 11.177 -5.699 1.00 88.69 180 SER A C 1
ATOM 1471 O O . SER A 1 180 ? 1.795 10.516 -4.877 1.00 88.69 180 SER A O 1
ATOM 1473 N N . ARG A 1 181 ? 0.281 10.608 -6.542 1.00 87.75 181 ARG A N 1
ATOM 1474 C CA . ARG A 1 181 ? -0.067 9.172 -6.550 1.00 87.75 181 ARG A CA 1
ATOM 1475 C C . ARG A 1 181 ? 1.105 8.332 -7.044 1.00 87.75 181 ARG A C 1
ATOM 1477 O O . ARG A 1 181 ? 1.302 7.218 -6.577 1.00 87.75 181 ARG A O 1
ATOM 1484 N N . LYS A 1 182 ? 1.905 8.897 -7.950 1.00 87.69 182 LYS A N 1
ATOM 1485 C CA . LYS A 1 182 ? 3.120 8.279 -8.487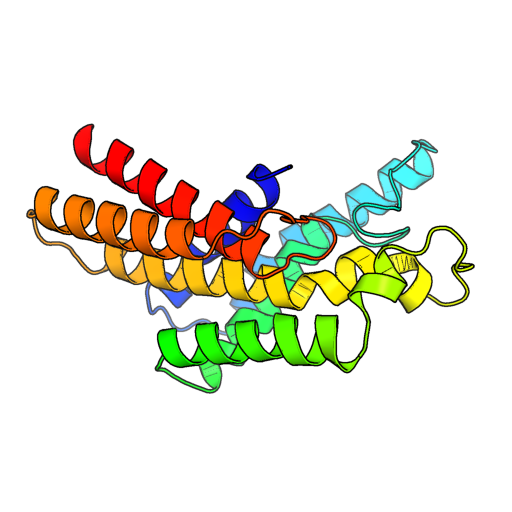 1.00 87.69 182 LYS A CA 1
ATOM 1486 C C . LYS A 1 182 ? 4.190 8.081 -7.408 1.00 87.69 182 LYS A C 1
ATOM 1488 O O . LYS A 1 182 ? 4.869 7.066 -7.409 1.00 87.69 182 LYS A O 1
ATOM 1493 N N . LEU A 1 183 ? 4.322 9.041 -6.490 1.00 89.56 183 LEU A N 1
ATOM 1494 C CA . LEU A 1 183 ? 5.257 8.951 -5.360 1.00 89.56 183 LEU A CA 1
ATOM 1495 C C . LEU A 1 183 ? 4.654 8.197 -4.165 1.00 89.56 183 LEU A C 1
ATOM 1497 O O . LEU A 1 183 ? 5.386 7.661 -3.337 1.00 89.56 183 LEU A O 1
ATOM 1501 N N . CYS A 1 184 ? 3.321 8.175 -4.068 1.00 92.62 184 CYS A N 1
ATOM 1502 C CA . CYS A 1 184 ? 2.593 7.740 -2.879 1.00 92.62 184 CYS A CA 1
ATOM 1503 C C . CYS A 1 184 ? 3.140 8.441 -1.619 1.00 92.62 184 CYS A C 1
ATOM 1505 O O . CYS A 1 184 ? 3.520 7.803 -0.641 1.00 92.62 184 CYS A O 1
ATOM 1507 N N . ASN A 1 185 ? 3.279 9.767 -1.705 1.00 92.81 185 ASN A N 1
ATOM 1508 C CA . ASN A 1 185 ? 3.899 10.586 -0.665 1.00 92.81 185 ASN A CA 1
ATOM 1509 C C . ASN A 1 185 ? 2.975 10.799 0.542 1.00 92.81 185 ASN A C 1
ATOM 1511 O O . ASN A 1 185 ? 1.788 10.470 0.499 1.00 92.81 185 ASN A O 1
ATOM 1515 N N . LEU A 1 186 ? 3.501 11.400 1.611 1.00 92.06 186 LEU A N 1
ATOM 1516 C CA . LEU A 1 186 ? 2.749 11.658 2.840 1.00 92.06 186 LEU A CA 1
ATOM 1517 C C . LEU A 1 186 ? 1.427 12.396 2.589 1.00 92.06 186 LEU A C 1
ATOM 1519 O O . LEU A 1 186 ? 0.411 11.997 3.147 1.00 92.06 186 LEU A O 1
ATOM 1523 N N . SER A 1 187 ? 1.424 13.412 1.717 1.00 91.12 187 SER A N 1
ATOM 1524 C CA . SER A 1 187 ? 0.202 14.158 1.375 1.00 91.12 187 SER A CA 1
ATOM 1525 C C . SER A 1 187 ? -0.839 13.283 0.656 1.00 91.12 187 SER A C 1
ATOM 1527 O O . SER A 1 187 ? -2.042 13.405 0.897 1.00 91.12 187 SER A O 1
ATOM 1529 N N . TYR A 1 188 ? -0.406 12.336 -0.186 1.00 92.31 188 TYR A N 1
ATOM 1530 C CA . TYR A 1 188 ? -1.321 11.367 -0.793 1.00 92.31 188 TYR A CA 1
ATOM 1531 C C . TYR A 1 188 ? -1.909 10.420 0.240 1.00 92.31 188 TYR A C 1
ATOM 1533 O O . TYR A 1 188 ? -3.120 10.200 0.265 1.00 92.31 188 TYR A O 1
ATOM 1541 N N . VAL A 1 189 ? -1.056 9.865 1.099 1.00 93.06 189 VAL A N 1
ATOM 1542 C CA . VAL A 1 189 ? -1.483 8.907 2.116 1.00 93.06 189 VAL A CA 1
ATOM 1543 C C . VAL A 1 189 ? -2.444 9.564 3.104 1.00 93.06 189 VAL A C 1
ATOM 1545 O O . VAL A 1 189 ? -3.477 8.988 3.433 1.00 93.06 189 VAL A O 1
ATOM 1548 N N . SER A 1 190 ? -2.153 10.793 3.528 1.00 91.31 190 SER A N 1
ATOM 1549 C CA . SER A 1 190 ? -3.004 11.540 4.449 1.00 91.31 190 SER A CA 1
ATOM 1550 C C . SER A 1 190 ? -4.339 11.930 3.807 1.00 91.31 190 SER A C 1
ATOM 1552 O O . SER A 1 190 ? -5.389 11.658 4.382 1.00 91.31 190 SER A O 1
ATOM 1554 N N . SER A 1 191 ? -4.343 12.469 2.584 1.00 90.44 191 SER A N 1
ATOM 1555 C CA . SER A 1 191 ? -5.592 12.824 1.889 1.00 90.44 191 SER A CA 1
ATOM 1556 C C . SER A 1 191 ? -6.486 11.610 1.607 1.00 90.44 191 SER A C 1
ATOM 1558 O O . SER A 1 191 ? -7.695 11.676 1.827 1.00 90.44 191 SER A O 1
ATOM 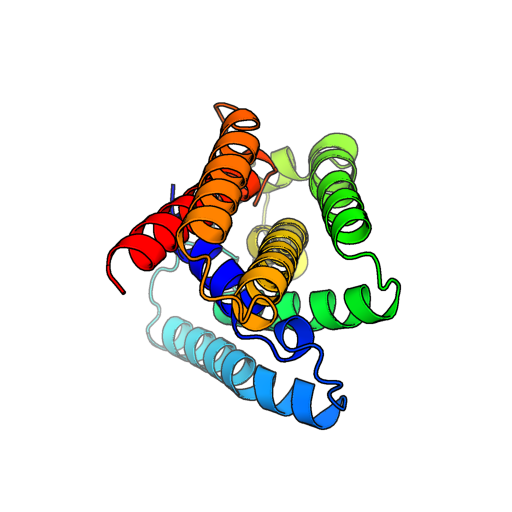1560 N N . THR A 1 192 ? -5.915 10.479 1.184 1.00 92.44 192 THR A N 1
ATOM 1561 C CA . THR A 1 192 ? -6.675 9.234 0.958 1.00 92.44 192 THR A CA 1
ATOM 1562 C C . THR A 1 192 ? -7.210 8.629 2.256 1.00 92.44 192 THR A C 1
ATOM 1564 O O . THR A 1 192 ? -8.378 8.244 2.296 1.00 92.44 192 THR A O 1
ATOM 1567 N N . ALA A 1 193 ? -6.411 8.591 3.327 1.00 91.94 193 ALA A N 1
ATOM 1568 C CA . ALA A 1 193 ? -6.857 8.133 4.643 1.00 91.94 193 ALA A CA 1
ATOM 1569 C C . ALA A 1 193 ? -7.953 9.036 5.228 1.00 91.94 193 ALA A C 1
ATOM 1571 O O . ALA A 1 193 ? -8.958 8.539 5.736 1.00 91.94 193 ALA A O 1
ATOM 1572 N N . GLY A 1 194 ? -7.798 10.357 5.101 1.00 90.56 194 GLY A N 1
ATOM 1573 C CA . GLY A 1 194 ? -8.785 11.336 5.547 1.00 90.56 194 GLY A CA 1
ATOM 1574 C C . GLY A 1 194 ? -10.137 11.140 4.864 1.00 90.56 194 GLY A C 1
ATOM 1575 O O . GLY A 1 194 ? -11.165 11.031 5.534 1.00 90.56 194 GLY A O 1
ATOM 1576 N N . LEU A 1 195 ? -10.129 10.997 3.536 1.00 89.88 195 LEU A N 1
ATOM 1577 C CA . LEU A 1 195 ? -11.336 10.731 2.753 1.00 89.88 195 LEU A CA 1
ATOM 1578 C C . LEU A 1 195 ? -11.965 9.372 3.073 1.00 89.88 195 LEU A C 1
ATOM 1580 O O . LEU A 1 195 ? -13.189 9.285 3.172 1.00 89.88 195 LEU A O 1
ATOM 1584 N N . ALA A 1 196 ? -11.159 8.326 3.281 1.00 91.12 196 ALA A N 1
ATOM 1585 C CA . ALA A 1 196 ? -11.666 7.020 3.697 1.00 91.12 196 ALA A CA 1
ATOM 1586 C C . ALA A 1 196 ? -12.427 7.126 5.028 1.00 91.12 196 ALA A C 1
ATOM 1588 O O . ALA A 1 196 ? -13.582 6.707 5.110 1.00 91.12 196 ALA A O 1
ATOM 1589 N N . CYS A 1 197 ? -11.828 7.763 6.037 1.00 88.12 197 CYS A N 1
ATOM 1590 C CA . CYS A 1 197 ? -12.456 7.982 7.339 1.00 88.12 197 CYS A CA 1
ATOM 1591 C C . CYS A 1 197 ? -13.754 8.797 7.238 1.00 88.12 197 CYS A C 1
ATOM 1593 O O . CYS A 1 197 ? -14.752 8.425 7.849 1.00 88.12 197 CYS A O 1
ATOM 1595 N N . MET A 1 198 ? -13.779 9.862 6.430 1.00 87.19 198 MET A N 1
ATOM 1596 C CA . MET A 1 198 ? -14.998 10.649 6.202 1.00 87.19 198 MET A CA 1
ATOM 1597 C C . MET A 1 198 ? -16.099 9.834 5.517 1.00 87.19 198 MET A C 1
ATOM 1599 O O . MET A 1 198 ? -17.256 9.898 5.925 1.00 87.19 198 MET A O 1
ATOM 1603 N N . SER A 1 199 ? -15.751 9.030 4.508 1.00 87.56 199 SER A N 1
ATOM 1604 C CA . SER A 1 199 ? -16.724 8.180 3.812 1.00 87.56 199 SER A CA 1
ATOM 1605 C C . SER A 1 199 ? -17.334 7.112 4.729 1.00 87.56 199 SER A C 1
ATOM 1607 O O . SER A 1 199 ? -18.538 6.863 4.671 1.00 87.56 199 SER A O 1
ATOM 1609 N N . LEU A 1 200 ? -16.529 6.540 5.631 1.00 86.88 200 LEU A N 1
ATOM 1610 C CA . LEU A 1 200 ? -16.984 5.573 6.631 1.00 86.88 200 LEU A CA 1
ATOM 1611 C C . LEU A 1 200 ? -17.867 6.238 7.692 1.00 86.88 200 LEU A C 1
ATOM 1613 O O . LEU A 1 200 ? -18.893 5.670 8.062 1.00 86.88 200 LEU A O 1
ATOM 1617 N N . ALA A 1 201 ? -17.539 7.469 8.098 1.00 85.00 201 ALA A N 1
ATOM 1618 C CA . ALA A 1 201 ? -18.387 8.242 8.999 1.00 85.00 201 ALA A CA 1
ATOM 1619 C C . ALA A 1 201 ? -19.770 8.488 8.381 1.00 85.00 201 ALA A C 1
ATOM 1621 O O . ALA A 1 201 ? -20.779 8.257 9.042 1.00 85.00 201 ALA A O 1
ATOM 1622 N N . CYS A 1 202 ? -19.844 8.858 7.098 1.00 83.12 202 CYS A N 1
ATOM 1623 C CA . CYS A 1 202 ? -21.124 8.996 6.396 1.00 83.12 202 CYS A CA 1
ATOM 1624 C C . CYS A 1 202 ? -21.920 7.683 6.372 1.00 83.12 202 CYS A C 1
ATOM 1626 O O . CYS A 1 202 ? -23.130 7.694 6.575 1.00 83.12 202 CYS A O 1
ATOM 1628 N N . PHE A 1 203 ? -21.250 6.548 6.166 1.00 81.31 203 PHE A N 1
ATOM 1629 C CA . PHE A 1 203 ? -21.899 5.235 6.175 1.00 81.31 203 PHE A CA 1
ATOM 1630 C C . PHE A 1 203 ? -22.427 4.843 7.564 1.00 81.31 203 PHE A C 1
ATOM 1632 O O . PHE A 1 203 ? -23.481 4.226 7.680 1.00 81.31 203 PHE A O 1
ATOM 1639 N N . SER A 1 204 ? -21.740 5.254 8.632 1.00 79.06 204 SER A N 1
ATOM 1640 C CA . SER A 1 204 ? -22.198 5.022 10.006 1.00 79.06 204 SER A CA 1
ATOM 1641 C C . SER A 1 204 ? -23.479 5.791 10.375 1.00 79.06 204 SER A C 1
ATOM 1643 O O . SER A 1 204 ? -24.156 5.405 11.325 1.00 79.06 204 SER A O 1
ATOM 1645 N N . ILE A 1 205 ? -23.829 6.845 9.619 1.00 70.75 205 ILE A N 1
ATOM 1646 C CA . ILE A 1 205 ? -25.067 7.631 9.791 1.00 70.75 205 ILE A CA 1
ATOM 1647 C C . ILE A 1 205 ? -26.271 6.921 9.166 1.00 70.75 205 ILE A C 1
ATOM 1649 O O . ILE A 1 205 ? -27.389 7.057 9.658 1.00 70.75 205 ILE A O 1
ATOM 1653 N N . THR A 1 206 ? -26.067 6.211 8.054 1.00 69.44 206 THR A N 1
ATOM 1654 C CA . THR A 1 206 ? -27.162 5.675 7.232 1.00 69.44 206 THR A CA 1
ATOM 1655 C C . THR A 1 206 ? -27.647 4.290 7.662 1.00 69.44 206 THR A C 1
ATOM 1657 O O . THR A 1 206 ? -28.728 3.884 7.236 1.00 69.44 206 THR A O 1
ATOM 1660 N N . GLN A 1 207 ? -26.882 3.571 8.492 1.00 59.75 207 GLN A N 1
ATOM 1661 C CA . GLN A 1 207 ? -27.236 2.260 9.060 1.00 59.75 207 GLN A CA 1
ATOM 1662 C C . GLN A 1 207 ? -27.788 2.364 10.477 1.00 59.75 207 GLN A C 1
ATOM 1664 O O . GLN A 1 207 ? -28.559 1.467 10.886 1.00 59.75 207 GLN A O 1
#

pLDDT: mean 86.82, std 8.39, range [55.5, 97.19]

Secondary structure (DSSP, 8-state):
--HHHHHHHHHHHHTSTTTTT----HHHHHHHHHHHHHHHHHHHHHHHHTT----TTTS-SS--HHHHHHHHHHHHHHHHHH-S-HHHHHHHHHHIIIIIIIIIS-HHHHHH-TT----SHHHHTHHHHHHHHHHHHHHHHHHHHHHHHHH---S-HHHHHHHHHHHHHHHHTT--S---TTTT-HHHHHHHHHHHHHHHHHHHHH-

Sequence (207 aa):
MDLGVGLFAISHGMVSSEARNKQINVKELFLENIILFILGFIRLIVVKYFSYVEHVSEYGIHWNFFLTLCFMKLIGHCLLKITKNLISLIVVVMIFHEFILLKYFHVDNYLMSSNNVRKNFIDANREGIFSLGGYVCLYLIGVFIGRIIIHDESKQKFKQMGLQLFLGMVFLCVINWNSSRKLCNLSYVSSTAGLACMSLACFSITQ

Foldseek 3Di:
DPLVLLLVLLQLLLPDCLLVVHDDDPVVLCVVLVVLVVVLVVVLVVCVVVVPDDPCLQFFNSDDSSNLSSVLSVVLVVLCVVDVPLVVSLVVLQCCLAPVLCPVVVLVVVSPDPPDDQDDPCSRGVLSPSLSSLSNSSSSLSSVLSNLVVVCPDPPLVVLLVVLQVLLVVLCVQADPDQDSSSSHSNSSSNSSSVSSNVVSVVSVVD

Organism: NCBI:txid392030

InterPro domains:
  IPR009447 Phosphatidylinositol anchor biosynthesis protein PIGW/GWT1 [PF06423] (1-205)
  IPR009447 Phosphatidylinositol anchor biosynthesis protein PIGW/GWT1 [PTHR20661] (1-205)

Radius of gyration: 17.67 Å; chains: 1; bounding box: 45×42×49 Å